Protein AF-A0A1G3QCL3-F1 (afdb_monomer)

Solvent-accessible surface area (backbone atoms only — not comparable to full-atom values): 13123 Å² total; per-residue (Å²): 140,82,86,80,81,81,80,80,79,78,81,74,75,80,72,55,92,44,64,52,80,65,50,72,58,91,90,49,73,37,26,40,50,54,49,50,50,52,53,47,48,47,38,32,74,75,67,72,34,54,67,71,57,46,57,57,53,45,66,40,80,73,34,69,78,36,94,75,58,23,57,53,36,67,67,55,32,49,55,50,52,52,53,53,51,54,50,54,54,47,58,74,71,38,85,89,49,62,63,68,59,50,54,49,51,52,51,52,50,49,54,52,54,52,52,52,51,50,50,51,70,70,44,52,88,78,62,78,79,51,71,69,55,48,52,50,50,46,65,78,38,41,81,82,47,62,89,60,72,90,43,75,67,50,52,51,50,48,44,50,52,55,46,51,56,51,49,51,57,53,48,52,52,54,50,53,54,49,54,74,76,47,92,82,88,59,63,71,59,52,54,52,52,54,50,52,53,51,51,53,54,46,51,56,54,52,52,54,51,53,55,55,64,74,67,61,75,83,83,125

pLDDT: mean 85.01, std 13.5, range [38.22, 97.88]

Secondary structure (DSSP, 8-state):
--------------PPTT-SEEEEETTEEEEHHHHHHHHHHHHHHHH---HHHHHHHHT-GGGGG-TTGGGGSHHHHHHHHHHHHHHHHHHHH-TTS-HHHHHHHHHHHHHHHHHHHHHHHHHTTT----HHHHHHHHHHTTTTTTT---SHHHHHHHHHHHHHHHHHHHHHHHHHHHHHHS----HHHHHHHHHHHHHHHHHHHHHHHHHHHHS-----

Sequence (220 aa):
MVMLCLTVSLLSTCKKEGDELAVKIDDEKISINQFNKYYYMFAKMMLNMDKKDVDKMAANPEIENHPTLNLLNKRKFMDFLVSRKLLYIKSHQDDSVNKDDLKTIEELAKIQFISSYYLSQKLKDEIQVSDPEVNEFYIKNKERLKGVPMNEEAENWIKQQIFLEKLEVKSNQFIIDLLGEIKVNKEGFKNYMNKIEKEKAKAKKDEMKEEMKKTEPAKK

Radius of gyration: 29.31 Å; Cα contacts (8 Å, |Δi|>4): 93; chains: 1; bounding box: 77×42×124 Å

Structure (mmCIF, N/CA/C/O backbone):
data_AF-A0A1G3QCL3-F1
#
_entry.id   AF-A0A1G3QCL3-F1
#
loop_
_atom_site.group_PDB
_atom_site.id
_atom_site.type_symbol
_atom_site.label_atom_id
_atom_site.label_alt_id
_atom_site.label_comp_id
_atom_site.label_asym_id
_atom_site.label_entity_id
_atom_site.label_seq_id
_atom_site.pdbx_PDB_ins_code
_atom_site.Cartn_x
_atom_site.Cartn_y
_atom_site.Cartn_z
_atom_site.occupancy
_atom_site.B_iso_or_equiv
_atom_site.auth_seq_id
_atom_site.auth_comp_id
_atom_site.auth_asym_id
_atom_site.auth_atom_id
_atom_site.pdbx_PDB_model_num
ATOM 1 N N . MET A 1 1 ? -48.581 -6.404 -53.727 1.00 38.22 1 MET A N 1
ATOM 2 C CA . MET A 1 1 ? -47.300 -6.988 -53.278 1.00 38.22 1 MET A CA 1
ATOM 3 C C . MET A 1 1 ? -46.352 -5.830 -52.996 1.00 38.22 1 MET A C 1
ATOM 5 O O . MET A 1 1 ? -45.772 -5.294 -53.925 1.00 38.22 1 MET A O 1
ATOM 9 N N . VAL A 1 2 ? -46.308 -5.353 -51.749 1.00 38.28 2 VAL A N 1
ATOM 10 C CA . VAL A 1 2 ? -45.398 -4.278 -51.315 1.00 38.28 2 VAL A CA 1
ATOM 11 C C . VAL A 1 2 ? -44.480 -4.902 -50.275 1.00 38.28 2 VAL A C 1
ATOM 13 O O . VAL A 1 2 ? -44.931 -5.309 -49.208 1.00 38.28 2 VAL A O 1
ATOM 16 N N . MET A 1 3 ? -43.221 -5.085 -50.659 1.00 42.19 3 MET A N 1
ATOM 17 C CA . MET A 1 3 ? -42.178 -5.710 -49.855 1.00 42.19 3 MET A CA 1
ATOM 18 C C . MET A 1 3 ? -41.620 -4.651 -48.900 1.00 42.19 3 MET A C 1
ATOM 20 O O . MET A 1 3 ? -40.990 -3.688 -49.328 1.00 42.19 3 MET A O 1
ATOM 24 N N . LEU A 1 4 ? -41.915 -4.802 -47.610 1.00 42.56 4 LEU A N 1
ATOM 25 C CA . LEU A 1 4 ? -41.395 -3.958 -46.540 1.00 42.56 4 LEU A CA 1
ATOM 26 C C . LEU A 1 4 ? -39.993 -4.472 -46.168 1.00 42.56 4 LEU A C 1
ATOM 28 O O . LEU A 1 4 ? -39.860 -5.474 -45.466 1.00 42.56 4 LEU A O 1
ATOM 32 N N . CYS A 1 5 ? -38.941 -3.825 -46.668 1.00 46.31 5 CYS A N 1
ATOM 33 C CA . CYS A 1 5 ? -37.567 -4.124 -46.263 1.00 46.31 5 CYS A CA 1
ATOM 34 C C . CYS A 1 5 ? -37.293 -3.535 -44.872 1.00 46.31 5 CYS A C 1
ATOM 36 O O . CYS A 1 5 ? -37.013 -2.347 -44.731 1.00 46.31 5 CYS A O 1
ATOM 38 N N . LEU A 1 6 ? -37.363 -4.381 -43.842 1.00 48.31 6 LEU A N 1
ATOM 39 C CA . LEU A 1 6 ? -36.830 -4.106 -42.507 1.00 48.31 6 LEU A CA 1
ATOM 40 C C . LEU A 1 6 ? -35.297 -4.061 -42.579 1.00 48.31 6 LEU A C 1
ATOM 42 O O . LEU A 1 6 ? -34.626 -5.090 -42.535 1.00 48.31 6 LEU A O 1
ATOM 46 N N . THR A 1 7 ? -34.727 -2.863 -42.685 1.00 53.47 7 THR A N 1
ATOM 47 C CA . THR A 1 7 ? -33.302 -2.643 -42.427 1.00 53.47 7 THR A CA 1
ATOM 48 C C . THR A 1 7 ? -33.060 -2.740 -40.924 1.00 53.47 7 THR A C 1
ATOM 50 O O . THR A 1 7 ? -33.317 -1.797 -40.176 1.00 53.47 7 THR A O 1
ATOM 53 N N . VAL A 1 8 ? -32.581 -3.900 -40.473 1.00 51.47 8 VAL A N 1
ATOM 54 C CA . VAL A 1 8 ? -32.012 -4.071 -39.134 1.00 51.47 8 VAL A CA 1
ATOM 55 C C . VAL A 1 8 ? -30.682 -3.323 -39.108 1.00 51.47 8 VAL A C 1
ATOM 57 O O . VAL A 1 8 ? -29.664 -3.814 -39.591 1.00 51.47 8 VAL A O 1
ATOM 60 N N . SER A 1 9 ? -30.697 -2.106 -38.572 1.00 51.81 9 SER A N 1
ATOM 61 C CA . SER A 1 9 ? -29.485 -1.359 -38.251 1.00 51.81 9 SER A CA 1
ATOM 62 C C . SER A 1 9 ? -28.742 -2.099 -37.140 1.00 51.81 9 SER A C 1
ATOM 64 O O . SER A 1 9 ? -29.081 -1.980 -35.963 1.00 51.81 9 SER A O 1
ATOM 66 N N . LEU A 1 10 ? -27.741 -2.897 -37.516 1.00 48.22 10 LEU A N 1
ATOM 67 C CA . LEU A 1 10 ? -26.737 -3.422 -36.597 1.00 48.22 10 LEU A CA 1
ATOM 68 C C . LEU A 1 10 ? -26.044 -2.226 -35.936 1.00 48.22 10 LEU A C 1
ATOM 70 O O . LEU A 1 10 ? -25.200 -1.564 -36.538 1.00 48.22 10 LEU A O 1
ATOM 74 N N . LEU A 1 11 ? -26.428 -1.934 -34.693 1.00 48.81 11 LEU A N 1
ATOM 75 C CA . LEU A 1 11 ? -25.681 -1.065 -33.792 1.00 48.81 11 LEU A CA 1
ATOM 76 C C . LEU A 1 11 ? -24.371 -1.775 -33.438 1.00 48.81 11 LEU A C 1
ATOM 78 O O . LEU A 1 11 ? -24.226 -2.363 -32.366 1.00 48.81 11 LEU A O 1
ATOM 82 N N . SER A 1 12 ? -23.418 -1.748 -34.364 1.00 52.69 12 SER A N 1
ATOM 83 C CA . SER A 1 12 ? -22.027 -2.079 -34.094 1.00 52.69 12 SER A CA 1
ATOM 84 C C . SER A 1 12 ? -21.490 -0.998 -33.164 1.00 52.69 12 SER A C 1
ATOM 86 O O . SER A 1 12 ? -21.035 0.057 -33.601 1.00 52.69 12 SER A O 1
ATOM 88 N N . THR A 1 13 ? -21.603 -1.221 -31.858 1.00 54.00 13 THR A N 1
ATOM 89 C CA . THR A 1 13 ? -20.863 -0.447 -30.869 1.00 54.00 13 THR A CA 1
ATOM 90 C C . THR A 1 13 ? -19.381 -0.638 -31.173 1.00 54.00 13 THR A C 1
ATOM 92 O O . THR A 1 13 ? -18.820 -1.70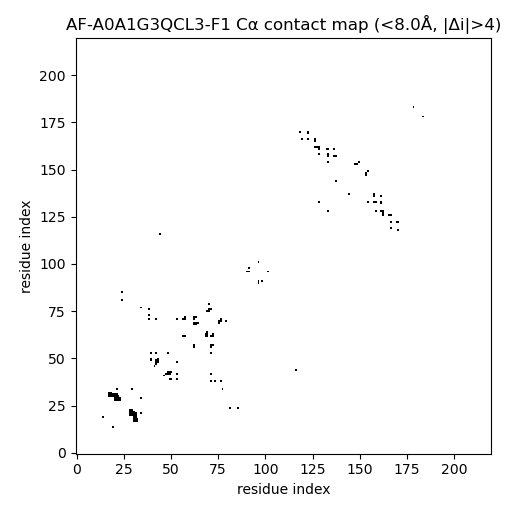1 -30.916 1.00 54.00 13 THR A O 1
ATOM 95 N N . CYS A 1 14 ? -18.750 0.374 -31.774 1.00 59.34 14 CYS A N 1
ATOM 96 C CA . CYS A 1 14 ? -17.298 0.454 -31.888 1.00 59.34 14 CYS A CA 1
ATOM 97 C C . CYS A 1 14 ? -16.719 0.404 -30.473 1.00 59.34 14 CYS A C 1
ATOM 99 O O . CYS A 1 14 ? -16.670 1.420 -29.777 1.00 59.34 14 CYS A O 1
ATOM 101 N N . LYS A 1 15 ? -16.334 -0.791 -30.022 1.00 69.56 15 LYS A N 1
ATOM 102 C CA . LYS A 1 15 ? -15.555 -0.955 -28.799 1.00 69.56 15 LYS A CA 1
ATOM 103 C C . LYS A 1 15 ? -14.241 -0.219 -29.018 1.00 69.56 15 LYS A C 1
ATOM 105 O O . LYS A 1 15 ? -13.586 -0.434 -30.038 1.00 69.56 15 LYS A O 1
ATOM 110 N N . LYS A 1 16 ? -13.897 0.691 -28.107 1.00 79.88 16 LYS A N 1
ATOM 111 C CA . LYS A 1 16 ? -12.588 1.339 -28.147 1.00 79.88 16 LYS A CA 1
ATOM 112 C C . LYS A 1 16 ? -11.534 0.278 -27.844 1.00 79.88 16 LYS A C 1
ATOM 114 O O . LYS A 1 16 ? -11.800 -0.657 -27.090 1.00 79.88 16 LYS A O 1
ATOM 119 N N . GLU A 1 17 ? -10.356 0.430 -28.432 1.00 81.31 17 GLU A N 1
ATOM 120 C CA . GLU A 1 17 ? -9.209 -0.413 -28.107 1.00 81.31 17 GLU A CA 1
ATOM 121 C C . GLU A 1 17 ? -8.982 -0.422 -26.583 1.00 81.31 17 GLU A C 1
ATOM 123 O O . GLU A 1 17 ? -8.988 0.624 -25.921 1.00 81.31 17 GLU A O 1
ATOM 128 N N . GLY A 1 18 ? -8.849 -1.617 -26.012 1.00 82.19 18 GLY A N 1
ATOM 129 C CA . GLY A 1 18 ? -8.702 -1.837 -24.577 1.00 82.19 18 GLY A CA 1
ATOM 130 C C . GLY A 1 18 ? -10.017 -2.030 -23.805 1.00 82.19 18 GLY A C 1
ATOM 131 O O . GLY A 1 18 ? -9.964 -2.349 -22.614 1.00 82.19 18 GLY A O 1
ATOM 132 N N . ASP A 1 19 ? -11.189 -1.871 -24.431 1.00 89.69 19 ASP A N 1
ATOM 133 C CA . ASP A 1 19 ? -12.488 -2.199 -23.812 1.00 89.69 19 ASP A CA 1
ATOM 134 C C . ASP A 1 19 ? -12.845 -3.694 -23.947 1.00 89.69 19 ASP A C 1
ATOM 136 O O . ASP A 1 19 ? -13.909 -4.142 -23.500 1.00 89.69 19 ASP A O 1
ATOM 140 N N . GLU A 1 20 ? -11.966 -4.497 -24.553 1.00 93.75 20 GLU A N 1
ATOM 141 C CA . GLU A 1 20 ? -12.087 -5.948 -24.568 1.00 93.75 20 GLU A CA 1
ATOM 142 C C . GLU A 1 20 ? -12.050 -6.509 -23.143 1.00 93.75 20 GLU A C 1
ATOM 144 O O . GLU A 1 20 ? -11.372 -5.994 -22.250 1.00 93.75 20 GLU A O 1
ATOM 149 N N . LEU A 1 21 ? -12.796 -7.592 -22.928 1.00 95.44 21 LEU A N 1
ATOM 150 C CA . LEU A 1 21 ? -12.827 -8.286 -21.648 1.00 95.44 21 LEU A CA 1
ATOM 151 C C . LEU A 1 21 ? -11.471 -8.960 -21.404 1.00 95.44 21 LEU A C 1
ATOM 153 O O . LEU A 1 21 ? -11.085 -9.844 -22.163 1.00 95.44 21 LEU A O 1
ATOM 157 N N . ALA A 1 22 ? -10.784 -8.572 -20.331 1.00 96.25 22 ALA A N 1
ATOM 158 C CA . ALA A 1 22 ? -9.550 -9.210 -19.888 1.00 96.25 22 ALA A CA 1
ATOM 159 C C . ALA A 1 22 ? -9.843 -10.440 -19.023 1.00 96.25 22 ALA A C 1
ATOM 161 O O . ALA A 1 22 ? -9.271 -11.504 -19.233 1.00 96.25 22 ALA A O 1
ATOM 162 N N . VAL A 1 23 ? -10.746 -10.294 -18.048 1.00 96.62 23 VAL A N 1
ATOM 163 C CA . VAL A 1 23 ? -11.168 -11.377 -17.152 1.00 96.62 23 VAL A CA 1
ATOM 164 C C . VAL A 1 23 ? -12.547 -11.076 -16.564 1.00 96.62 23 VAL A C 1
ATOM 166 O O . VAL A 1 23 ? -12.933 -9.914 -16.409 1.00 96.62 23 VAL A O 1
ATOM 169 N N . LYS A 1 24 ? -13.302 -12.128 -16.242 1.00 96.69 24 LYS A N 1
ATOM 170 C CA . LYS A 1 24 ? -14.562 -12.059 -15.497 1.00 96.69 24 LYS A CA 1
ATOM 171 C C . LYS A 1 24 ? -14.417 -12.881 -14.211 1.00 96.69 24 LYS A C 1
ATOM 173 O O . LYS A 1 24 ? -13.999 -14.032 -14.291 1.00 96.69 24 LYS A O 1
ATOM 178 N N . ILE A 1 25 ? -14.741 -12.289 -13.063 1.00 93.81 25 ILE A N 1
ATOM 179 C CA . ILE A 1 25 ? -14.724 -12.929 -11.737 1.00 93.81 25 ILE A CA 1
ATOM 180 C C . ILE A 1 25 ? -16.125 -12.753 -11.153 1.00 93.81 25 ILE A C 1
ATOM 182 O O . ILE A 1 25 ? -16.542 -11.620 -10.926 1.00 93.81 25 ILE A O 1
ATOM 186 N N . ASP A 1 26 ? -16.862 -13.848 -10.972 1.00 89.81 26 ASP A N 1
ATOM 187 C CA . ASP A 1 26 ? -18.308 -13.825 -10.710 1.00 89.81 26 ASP A CA 1
ATOM 188 C C . ASP A 1 26 ? -19.027 -12.875 -11.681 1.00 89.81 26 ASP A C 1
ATOM 190 O O . ASP A 1 26 ? -18.957 -13.075 -12.893 1.00 89.81 26 ASP A O 1
ATOM 194 N N . ASP A 1 27 ? -19.673 -11.818 -11.190 1.00 91.12 27 ASP A N 1
ATOM 195 C CA . ASP A 1 27 ? -20.350 -10.818 -12.020 1.00 91.12 27 ASP A CA 1
ATOM 196 C C . ASP A 1 27 ? -19.466 -9.616 -12.397 1.00 91.12 27 ASP A C 1
ATOM 198 O O . ASP A 1 27 ? -19.833 -8.825 -13.274 1.00 91.12 27 ASP A O 1
ATOM 202 N N . GLU A 1 28 ? -18.273 -9.491 -11.810 1.00 93.62 28 GLU A N 1
ATOM 203 C CA . GLU A 1 28 ? -17.336 -8.414 -12.122 1.00 93.62 28 GLU A CA 1
ATOM 204 C C . GLU A 1 28 ? -16.617 -8.686 -13.452 1.00 93.62 28 GLU A C 1
ATOM 206 O O . GLU A 1 28 ? -15.982 -9.723 -13.655 1.00 93.62 28 GLU A O 1
ATOM 211 N N . LYS A 1 29 ? -16.681 -7.717 -14.369 1.00 95.69 29 LYS A N 1
ATOM 212 C CA . LYS A 1 29 ? -15.934 -7.727 -15.632 1.00 95.69 29 LYS A CA 1
ATOM 213 C C . LYS A 1 29 ? -14.802 -6.714 -15.565 1.00 95.69 29 LYS A C 1
ATOM 215 O O . LYS A 1 29 ? -15.044 -5.536 -15.311 1.00 95.69 29 LYS A O 1
ATOM 220 N N . ILE A 1 30 ? -13.592 -7.166 -15.866 1.00 96.25 30 ILE A N 1
ATOM 221 C CA . ILE A 1 30 ? -12.400 -6.324 -15.947 1.00 96.25 30 ILE A CA 1
ATOM 222 C C . ILE A 1 30 ? -11.996 -6.235 -17.416 1.00 96.25 30 ILE A C 1
ATOM 224 O O . ILE A 1 30 ? -11.707 -7.249 -18.050 1.00 96.25 30 ILE A O 1
ATOM 228 N N . SER A 1 31 ? -11.991 -5.024 -17.965 1.00 97.19 31 SER A N 1
ATOM 229 C CA . SER A 1 31 ? -11.473 -4.733 -19.308 1.00 97.19 31 SER A CA 1
ATOM 230 C C . SER A 1 31 ? -9.942 -4.710 -19.343 1.00 97.19 31 SER A C 1
ATOM 232 O O . SER A 1 31 ? -9.290 -4.549 -18.307 1.00 97.19 31 SER A O 1
ATOM 234 N N . ILE A 1 32 ? -9.349 -4.799 -20.536 1.00 97.00 32 ILE A N 1
ATOM 235 C CA . ILE A 1 32 ? -7.897 -4.645 -20.732 1.00 97.00 32 ILE A CA 1
ATOM 236 C C . ILE A 1 32 ? -7.414 -3.278 -20.216 1.00 97.00 32 ILE A C 1
ATOM 238 O O . ILE A 1 32 ? -6.380 -3.191 -19.551 1.00 97.00 32 ILE A O 1
ATOM 242 N N . ASN A 1 33 ? -8.193 -2.216 -20.428 1.00 96.44 33 ASN A N 1
ATOM 243 C CA . ASN A 1 33 ? -7.915 -0.876 -19.912 1.00 96.44 33 ASN A CA 1
ATOM 244 C C . ASN A 1 33 ? -7.909 -0.831 -18.376 1.00 96.44 33 ASN A C 1
ATOM 246 O O . ASN A 1 33 ? -7.017 -0.223 -17.779 1.00 96.44 33 ASN A O 1
ATOM 250 N N . GLN A 1 34 ? -8.871 -1.482 -17.717 1.00 96.38 34 GLN A N 1
ATOM 251 C CA . GLN A 1 34 ? -8.889 -1.581 -16.252 1.00 96.38 34 GLN A CA 1
ATOM 252 C C . GLN A 1 34 ? -7.724 -2.422 -15.723 1.00 96.38 34 GLN A C 1
ATOM 254 O O . GLN A 1 34 ? -7.064 -2.009 -14.771 1.00 96.38 34 GLN A O 1
ATOM 259 N N . PHE A 1 35 ? -7.422 -3.550 -16.367 1.00 97.50 35 PHE A N 1
ATOM 260 C CA . PHE A 1 35 ? -6.258 -4.367 -16.032 1.00 97.50 35 PHE A CA 1
ATOM 261 C C . PHE A 1 35 ? -4.957 -3.555 -16.106 1.00 97.50 35 PHE A C 1
ATOM 263 O O . PHE A 1 35 ? -4.199 -3.524 -15.138 1.00 97.50 35 PHE A O 1
ATOM 270 N N . ASN A 1 36 ? -4.728 -2.831 -17.207 1.00 96.75 36 ASN A N 1
ATOM 271 C CA . ASN A 1 36 ? -3.530 -2.007 -17.375 1.00 96.75 36 ASN A CA 1
ATOM 272 C C . ASN A 1 36 ? -3.438 -0.910 -16.300 1.00 96.75 36 ASN A C 1
ATOM 274 O O . ASN A 1 36 ? -2.344 -0.629 -15.814 1.00 96.75 36 ASN A O 1
ATOM 278 N N . LYS A 1 37 ? -4.566 -0.318 -15.878 1.00 96.50 37 LYS A N 1
ATOM 279 C CA . LYS A 1 37 ? -4.581 0.639 -14.757 1.00 96.50 37 LYS A CA 1
ATOM 280 C C . LYS A 1 37 ? -4.112 -0.008 -13.456 1.00 96.50 37 LYS A C 1
ATOM 282 O O . LYS A 1 37 ? -3.264 0.576 -12.790 1.00 96.50 37 LYS A O 1
ATOM 287 N N . TYR A 1 38 ? -4.614 -1.196 -13.110 1.00 96.25 38 TYR A N 1
ATOM 288 C CA . TYR A 1 38 ? -4.144 -1.917 -11.922 1.00 96.25 38 TYR A CA 1
ATOM 289 C C . TYR A 1 38 ? -2.661 -2.269 -12.018 1.00 96.25 38 TYR A C 1
ATOM 291 O O . TYR A 1 38 ? -1.927 -2.046 -11.063 1.00 96.25 38 TYR A O 1
ATOM 299 N N . TYR A 1 39 ? -2.221 -2.760 -13.174 1.00 96.38 39 TYR A N 1
ATOM 300 C CA . TYR A 1 39 ? -0.840 -3.165 -13.420 1.00 96.38 39 TYR A CA 1
ATOM 301 C C . TYR A 1 39 ? 0.151 -2.006 -13.251 1.00 96.38 39 TYR A C 1
ATOM 303 O O . TYR A 1 39 ? 1.067 -2.085 -12.433 1.00 96.38 39 TYR A O 1
ATOM 311 N N . TYR A 1 40 ? -0.062 -0.890 -13.953 1.00 95.88 40 TYR A N 1
ATOM 312 C CA . TYR A 1 40 ? 0.845 0.254 -13.847 1.00 95.88 40 TYR A CA 1
ATOM 313 C C . TYR A 1 40 ? 0.722 0.974 -12.502 1.00 95.88 40 TYR A C 1
ATOM 315 O O . TYR A 1 40 ? 1.720 1.482 -12.000 1.00 95.88 40 TYR A O 1
ATOM 323 N N . MET A 1 41 ? -0.464 0.994 -11.881 1.00 92.94 41 MET A N 1
ATOM 324 C CA . MET A 1 41 ? -0.608 1.566 -10.541 1.00 92.94 41 MET A CA 1
ATOM 325 C C . MET A 1 41 ? 0.094 0.712 -9.484 1.00 92.94 41 MET A C 1
ATOM 327 O O . MET A 1 41 ? 0.732 1.265 -8.596 1.00 92.94 41 MET A O 1
ATOM 331 N N . PHE A 1 42 ? 0.028 -0.619 -9.590 1.00 91.88 42 PHE A N 1
ATOM 332 C CA . PHE A 1 42 ? 0.780 -1.514 -8.714 1.00 91.88 42 PHE A CA 1
ATOM 333 C C . PHE A 1 42 ? 2.280 -1.235 -8.815 1.00 91.88 42 PHE A C 1
ATOM 335 O O . PHE A 1 42 ? 2.921 -1.001 -7.795 1.00 91.88 42 PHE A O 1
ATOM 342 N N . ALA A 1 43 ? 2.827 -1.186 -10.032 1.00 90.00 43 ALA A N 1
ATOM 343 C CA . ALA A 1 43 ? 4.245 -0.910 -10.227 1.00 90.00 43 ALA A CA 1
ATOM 344 C C . ALA A 1 43 ? 4.645 0.487 -9.719 1.00 90.00 43 ALA A C 1
ATOM 346 O O . ALA A 1 43 ? 5.660 0.629 -9.039 1.00 90.00 43 ALA A O 1
ATOM 347 N N . LYS A 1 44 ? 3.808 1.505 -9.949 1.00 86.94 44 LYS A N 1
ATOM 348 C CA . LYS A 1 44 ? 4.042 2.852 -9.420 1.00 86.94 44 LYS A CA 1
ATOM 349 C C . LYS A 1 44 ? 4.032 2.885 -7.891 1.00 86.94 44 LYS A C 1
ATOM 351 O O . LYS A 1 44 ? 4.927 3.465 -7.292 1.00 86.94 44 LYS A O 1
ATOM 356 N N . MET A 1 45 ? 3.046 2.262 -7.251 1.00 83.56 45 MET A N 1
ATOM 357 C CA . MET A 1 45 ? 2.883 2.322 -5.794 1.00 83.56 45 MET A CA 1
ATOM 358 C C . MET A 1 45 ? 3.871 1.432 -5.038 1.00 83.56 45 MET A C 1
ATOM 360 O O . MET A 1 45 ? 4.340 1.818 -3.974 1.00 83.56 45 MET A O 1
ATOM 364 N N . MET A 1 46 ? 4.170 0.243 -5.565 1.00 82.19 46 MET A N 1
ATOM 365 C CA . MET A 1 46 ? 4.974 -0.759 -4.858 1.00 82.19 46 MET A CA 1
ATOM 366 C C . MET A 1 46 ? 6.455 -0.694 -5.227 1.00 82.19 46 MET A C 1
ATOM 368 O O . MET A 1 46 ? 7.296 -1.054 -4.409 1.00 82.19 46 MET A O 1
ATOM 372 N N . LEU A 1 47 ? 6.776 -0.253 -6.447 1.00 79.56 47 LEU A N 1
ATOM 373 C CA . LEU A 1 47 ? 8.139 -0.259 -6.987 1.00 79.56 47 LEU A CA 1
ATOM 374 C C . LEU A 1 47 ? 8.641 1.143 -7.361 1.00 79.56 47 LEU A C 1
ATOM 376 O O . LEU A 1 47 ? 9.786 1.273 -7.778 1.00 79.56 47 LEU A O 1
ATOM 380 N N . ASN A 1 48 ? 7.810 2.183 -7.216 1.00 76.94 48 ASN A N 1
ATOM 381 C CA . ASN A 1 48 ? 8.121 3.557 -7.628 1.00 76.94 48 ASN A CA 1
ATOM 382 C C . ASN A 1 48 ? 8.563 3.667 -9.102 1.00 76.94 48 ASN A C 1
ATOM 384 O O . ASN A 1 48 ? 9.437 4.460 -9.439 1.00 76.94 48 ASN A O 1
ATOM 388 N N . MET A 1 49 ? 7.974 2.848 -9.980 1.00 83.56 49 MET A N 1
ATOM 389 C CA . MET A 1 49 ? 8.296 2.832 -11.408 1.00 83.56 49 MET A CA 1
ATOM 390 C C . MET A 1 49 ? 7.208 3.515 -12.226 1.00 83.56 49 MET A C 1
ATOM 392 O O . MET A 1 49 ? 6.019 3.205 -12.094 1.00 83.56 49 MET A O 1
ATOM 396 N N . ASP A 1 50 ? 7.620 4.396 -13.132 1.00 85.56 50 ASP A N 1
ATOM 397 C CA . ASP A 1 50 ? 6.725 4.935 -14.145 1.00 85.56 50 ASP A CA 1
ATOM 398 C C . ASP A 1 50 ? 6.531 3.939 -15.292 1.00 85.56 50 ASP A C 1
ATOM 400 O O . ASP A 1 50 ? 7.315 3.016 -15.513 1.00 85.56 50 ASP A O 1
ATOM 404 N N . LYS A 1 51 ? 5.465 4.148 -16.071 1.00 91.50 51 LYS A N 1
ATOM 405 C CA . LYS A 1 51 ? 5.052 3.245 -17.156 1.00 91.50 51 LYS A CA 1
ATOM 406 C C . LYS A 1 51 ? 6.203 2.838 -18.087 1.00 91.50 51 LYS A C 1
ATOM 408 O O . LYS A 1 51 ? 6.304 1.673 -18.454 1.00 91.50 51 LYS A O 1
ATOM 413 N N . LYS A 1 52 ? 7.058 3.791 -18.469 1.00 90.19 52 LYS A N 1
ATOM 414 C CA . LYS A 1 52 ? 8.179 3.550 -19.388 1.00 90.19 52 LYS A CA 1
ATOM 415 C C . LYS A 1 52 ? 9.190 2.558 -18.805 1.00 90.19 52 LYS A C 1
ATOM 417 O O . LYS A 1 52 ? 9.660 1.681 -19.526 1.00 90.19 52 LYS A O 1
ATOM 422 N N . ASP A 1 53 ? 9.500 2.691 -17.521 1.00 87.50 53 ASP A N 1
ATOM 423 C CA . ASP A 1 53 ? 10.466 1.827 -16.842 1.00 87.50 53 ASP A CA 1
ATOM 424 C C . ASP A 1 53 ? 9.878 0.439 -16.612 1.00 87.50 53 ASP A C 1
ATOM 426 O O . ASP A 1 53 ? 10.557 -0.560 -16.839 1.00 87.50 53 ASP A O 1
ATOM 430 N N . VAL A 1 54 ? 8.581 0.374 -16.293 1.00 89.81 54 VAL A N 1
ATOM 431 C CA . VAL A 1 54 ? 7.831 -0.885 -16.218 1.00 89.81 54 VAL A CA 1
ATOM 432 C C . VAL A 1 54 ? 7.895 -1.643 -17.540 1.00 89.81 54 VAL A C 1
ATOM 434 O O . VAL A 1 54 ? 8.270 -2.811 -17.549 1.00 89.81 54 VAL A O 1
ATOM 437 N N . ASP A 1 55 ? 7.568 -0.986 -18.656 1.00 91.62 55 ASP A N 1
ATOM 438 C CA . ASP A 1 55 ? 7.560 -1.627 -19.975 1.00 91.62 55 ASP A CA 1
ATOM 439 C C . ASP A 1 55 ? 8.974 -2.086 -20.384 1.00 91.62 55 ASP A C 1
ATOM 441 O O . ASP A 1 55 ? 9.136 -3.170 -20.947 1.00 91.62 55 ASP A O 1
ATOM 445 N N . LYS A 1 56 ? 10.013 -1.306 -20.044 1.00 89.25 56 LYS A N 1
ATOM 446 C CA . LYS A 1 56 ? 11.419 -1.679 -20.268 1.00 89.25 56 LYS A CA 1
ATOM 447 C C . LYS A 1 56 ? 11.817 -2.907 -19.446 1.00 89.25 56 LYS A C 1
ATOM 449 O O . LYS A 1 56 ? 12.418 -3.830 -19.990 1.00 89.25 56 LYS A O 1
ATOM 454 N N . MET A 1 57 ? 11.495 -2.932 -18.153 1.00 86.56 57 MET A N 1
ATOM 455 C CA . MET A 1 57 ? 11.853 -4.044 -17.267 1.00 86.56 57 MET A CA 1
ATOM 456 C C . MET A 1 57 ? 11.062 -5.314 -17.584 1.00 86.56 57 MET A C 1
ATOM 458 O O . MET A 1 57 ? 11.630 -6.402 -17.584 1.00 86.56 57 MET A O 1
ATOM 462 N N . ALA A 1 58 ? 9.779 -5.186 -17.922 1.00 88.69 58 ALA A N 1
ATOM 463 C CA . ALA A 1 58 ? 8.928 -6.311 -18.303 1.00 88.69 58 ALA A CA 1
ATOM 464 C C . ALA A 1 58 ? 9.373 -6.995 -19.609 1.00 88.69 58 ALA A C 1
ATOM 466 O O . ALA A 1 58 ? 9.005 -8.144 -19.846 1.00 88.69 58 ALA A O 1
ATOM 467 N N . ALA A 1 59 ? 10.159 -6.311 -20.448 1.00 87.94 59 ALA A N 1
ATOM 468 C CA . ALA A 1 59 ? 10.753 -6.892 -21.649 1.00 87.94 59 ALA A CA 1
ATOM 469 C C . ALA A 1 59 ? 11.972 -7.787 -21.356 1.00 87.94 59 ALA A C 1
ATOM 471 O O . ALA A 1 59 ? 12.394 -8.533 -22.240 1.00 87.94 59 ALA A O 1
ATOM 472 N N . ASN A 1 60 ? 12.540 -7.735 -20.143 1.00 85.38 60 ASN A N 1
ATOM 473 C CA . ASN A 1 60 ? 13.648 -8.601 -19.753 1.00 85.38 60 ASN A CA 1
ATOM 474 C C . ASN A 1 60 ? 13.123 -10.010 -19.401 1.00 85.38 60 ASN A C 1
ATOM 476 O O . ASN A 1 60 ? 12.398 -10.144 -18.415 1.00 85.38 60 ASN A O 1
ATOM 480 N N . PRO A 1 61 ? 13.500 -11.075 -20.135 1.00 82.38 61 PRO A N 1
ATOM 481 C CA . PRO A 1 61 ? 13.045 -12.435 -19.837 1.00 82.38 61 PRO A CA 1
ATOM 482 C C . PRO A 1 61 ? 13.510 -12.952 -18.465 1.00 82.38 61 PRO A C 1
ATOM 484 O O . PRO A 1 61 ? 12.842 -13.794 -17.868 1.00 82.38 61 PRO A O 1
ATOM 487 N N . GLU A 1 62 ? 14.612 -12.432 -17.919 1.00 83.06 62 GLU A N 1
ATOM 488 C CA . GLU A 1 62 ? 15.145 -12.865 -16.619 1.00 83.06 62 GLU A CA 1
ATOM 489 C C . GLU A 1 62 ? 14.278 -12.419 -15.433 1.00 83.06 62 GLU A C 1
ATOM 491 O O . GLU A 1 62 ? 14.361 -12.991 -14.342 1.00 83.06 62 GLU A O 1
ATOM 496 N N . ILE A 1 63 ? 13.379 -11.450 -15.647 1.00 83.50 63 ILE A N 1
ATOM 497 C CA . ILE A 1 63 ? 12.488 -10.932 -14.605 1.00 83.50 63 ILE A CA 1
ATOM 498 C C . ILE A 1 63 ? 11.532 -11.997 -14.065 1.00 83.50 63 ILE A C 1
ATOM 500 O O . ILE A 1 63 ? 11.030 -11.890 -12.947 1.00 83.50 63 ILE A O 1
ATOM 504 N N . GLU A 1 64 ? 11.282 -13.046 -14.850 1.00 80.44 64 GLU A N 1
ATOM 505 C CA . GLU A 1 64 ? 10.305 -14.073 -14.527 1.00 80.44 64 GLU A CA 1
ATOM 506 C C . GLU A 1 64 ? 10.653 -14.841 -13.243 1.00 80.44 64 GLU A C 1
ATOM 508 O O . GLU A 1 64 ? 9.744 -15.230 -12.501 1.00 80.44 64 GLU A O 1
ATOM 513 N N . ASN A 1 65 ? 11.945 -15.000 -12.953 1.00 83.62 65 ASN A N 1
ATOM 514 C CA . ASN A 1 65 ? 12.447 -15.702 -11.770 1.00 83.62 65 ASN A CA 1
ATOM 515 C C . ASN A 1 65 ? 12.816 -14.755 -10.620 1.00 83.62 65 ASN A C 1
ATOM 517 O O . ASN A 1 65 ? 13.199 -15.215 -9.545 1.00 83.62 65 ASN A O 1
ATOM 521 N N . HIS A 1 66 ? 12.685 -13.441 -10.817 1.00 82.62 66 HIS A N 1
ATOM 522 C CA . HIS A 1 66 ? 13.015 -12.469 -9.787 1.00 82.62 66 HIS A CA 1
ATOM 523 C C . HIS A 1 66 ? 11.966 -12.501 -8.655 1.00 82.62 66 HIS A C 1
ATOM 525 O O . HIS A 1 66 ? 10.770 -12.410 -8.939 1.00 82.62 66 HIS A O 1
ATOM 531 N N . PRO A 1 67 ? 12.362 -12.555 -7.367 1.00 73.81 67 PRO A N 1
ATOM 532 C CA . PRO A 1 67 ? 11.430 -12.726 -6.245 1.00 73.81 67 PRO A CA 1
ATOM 533 C C . PRO A 1 67 ? 10.360 -11.625 -6.147 1.00 73.81 67 PRO A C 1
ATOM 535 O O . PRO A 1 67 ? 9.209 -11.923 -5.844 1.00 73.81 67 PRO A O 1
ATOM 538 N N . THR A 1 68 ? 10.724 -10.372 -6.439 1.00 73.06 68 THR A N 1
ATOM 539 C CA . THR A 1 68 ? 9.812 -9.212 -6.345 1.00 73.06 68 THR A CA 1
ATOM 540 C 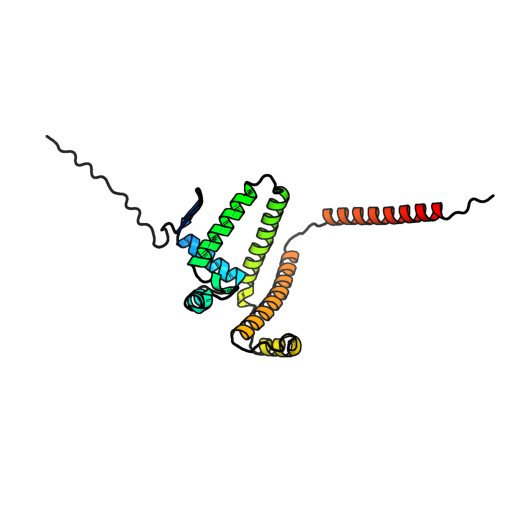C . THR A 1 68 ? 9.328 -8.678 -7.701 1.00 73.06 68 THR A C 1
ATOM 542 O O . THR A 1 68 ? 8.155 -8.351 -7.862 1.00 73.06 68 THR A O 1
ATOM 545 N N . LEU A 1 69 ? 10.218 -8.579 -8.694 1.00 84.81 69 LEU A N 1
ATOM 546 C CA . LEU A 1 69 ? 9.929 -7.974 -9.996 1.00 84.81 69 LEU A CA 1
ATOM 547 C C . LEU A 1 69 ? 9.160 -8.891 -10.957 1.00 84.81 69 LEU A C 1
ATOM 549 O O . LEU A 1 69 ? 8.663 -8.406 -11.970 1.00 84.81 69 LEU A O 1
ATOM 553 N N . ASN A 1 70 ? 8.993 -10.183 -10.651 1.00 88.94 70 ASN A N 1
ATOM 554 C CA . ASN A 1 70 ? 8.231 -11.100 -11.509 1.00 88.94 70 ASN A CA 1
ATOM 555 C C . ASN A 1 70 ? 6.777 -10.653 -11.757 1.00 88.94 70 ASN A C 1
ATOM 557 O O . ASN A 1 70 ? 6.192 -11.030 -12.771 1.00 88.94 70 ASN A O 1
ATOM 561 N N . LEU A 1 71 ? 6.209 -9.811 -10.886 1.00 91.81 71 LEU A N 1
ATOM 562 C CA . LEU A 1 71 ? 4.891 -9.198 -11.055 1.00 91.81 71 LEU A CA 1
ATOM 563 C C . LEU A 1 71 ? 4.866 -8.094 -12.122 1.00 91.81 71 LEU A C 1
ATOM 565 O O . LEU A 1 71 ? 3.790 -7.626 -12.482 1.00 91.81 71 LEU A O 1
ATOM 569 N N . LEU A 1 72 ? 6.013 -7.708 -12.689 1.00 92.31 72 LEU A N 1
ATOM 570 C CA . LEU A 1 72 ? 6.053 -6.930 -13.927 1.00 92.31 72 LEU A CA 1
ATOM 571 C C . LEU A 1 72 ? 5.724 -7.797 -15.154 1.00 92.31 72 LEU A C 1
ATOM 573 O O . LEU A 1 72 ? 5.369 -7.261 -16.200 1.00 92.31 72 LEU A O 1
ATOM 577 N N . ASN A 1 73 ? 5.726 -9.128 -15.051 1.00 92.25 73 ASN A N 1
ATOM 578 C CA . ASN A 1 73 ? 5.144 -9.971 -16.091 1.00 92.25 73 ASN A CA 1
ATOM 579 C C . ASN A 1 73 ? 3.608 -9.880 -16.029 1.00 92.25 73 ASN A C 1
ATOM 581 O O . ASN A 1 73 ? 2.989 -10.301 -15.051 1.00 92.25 73 ASN A O 1
ATOM 585 N N . LYS A 1 74 ? 2.971 -9.373 -17.094 1.00 93.38 74 LYS A N 1
ATOM 586 C CA . LYS A 1 74 ? 1.510 -9.160 -17.139 1.00 93.38 74 LYS A CA 1
ATOM 587 C C . LYS A 1 74 ? 0.682 -10.427 -16.894 1.00 93.38 74 LYS A C 1
ATOM 589 O O . LYS A 1 74 ? -0.400 -10.319 -16.324 1.00 93.38 74 LYS A O 1
ATOM 594 N N . ARG A 1 75 ? 1.164 -11.614 -17.286 1.00 92.81 75 ARG A N 1
ATOM 595 C CA . ARG A 1 75 ? 0.450 -12.879 -17.026 1.00 92.81 75 ARG A CA 1
ATOM 596 C C . ARG A 1 75 ? 0.480 -13.211 -15.537 1.00 92.81 75 ARG A C 1
ATOM 598 O O . ARG A 1 75 ? -0.575 -13.376 -14.937 1.00 92.81 75 ARG A O 1
ATOM 605 N N . LYS A 1 76 ? 1.666 -13.165 -14.922 1.00 93.12 76 LYS A N 1
ATOM 606 C CA . LYS A 1 76 ? 1.821 -13.371 -13.471 1.00 93.12 76 LYS A CA 1
ATOM 607 C C . LYS A 1 76 ? 1.051 -12.331 -12.658 1.00 93.12 76 LYS A C 1
ATOM 609 O O . LYS A 1 76 ? 0.443 -12.666 -11.645 1.00 93.12 76 LYS A O 1
ATOM 614 N N . PHE A 1 77 ? 1.027 -11.080 -13.120 1.00 95.12 77 PHE A N 1
ATOM 615 C CA . PHE A 1 77 ? 0.226 -10.038 -12.487 1.00 95.12 77 PHE A CA 1
ATOM 616 C C . PHE A 1 77 ? -1.279 -10.301 -12.594 1.00 95.12 77 PHE A C 1
ATOM 618 O O . PHE A 1 77 ? -1.998 -10.044 -11.633 1.00 95.12 77 PHE A O 1
ATOM 625 N N . MET A 1 78 ? -1.770 -10.817 -13.728 1.00 96.44 78 MET A N 1
ATOM 626 C CA . MET A 1 78 ? -3.178 -11.204 -13.864 1.00 96.44 78 MET A CA 1
ATOM 627 C C . MET A 1 78 ? -3.546 -12.289 -12.849 1.00 96.44 78 MET A C 1
ATOM 629 O O . MET A 1 78 ? -4.528 -12.129 -12.126 1.00 96.44 78 MET A O 1
ATOM 633 N N . ASP A 1 79 ? -2.729 -13.337 -12.729 1.00 95.62 79 ASP A N 1
ATOM 634 C CA . ASP A 1 79 ? -2.963 -14.419 -11.763 1.00 95.62 79 ASP A CA 1
ATOM 635 C C . ASP A 1 79 ? -2.950 -13.896 -10.319 1.00 95.62 79 ASP A C 1
ATOM 637 O O . ASP A 1 79 ? -3.828 -14.218 -9.511 1.00 95.62 79 ASP A O 1
ATOM 641 N N . PHE A 1 80 ? -1.994 -13.016 -10.006 1.00 94.94 80 PHE A N 1
ATOM 642 C CA . PHE A 1 80 ? -1.939 -12.318 -8.726 1.00 94.94 80 PHE A CA 1
ATOM 643 C C . PHE A 1 80 ? -3.208 -11.489 -8.471 1.00 94.94 80 PHE A C 1
ATOM 645 O O . PHE A 1 80 ? -3.828 -11.633 -7.415 1.00 94.94 80 PHE A O 1
ATOM 652 N N . LEU A 1 81 ? -3.629 -10.658 -9.430 1.00 96.06 81 LEU A N 1
ATOM 653 C CA . LEU A 1 81 ? -4.802 -9.788 -9.314 1.00 96.06 81 LEU A CA 1
ATOM 654 C C . LEU A 1 81 ? -6.081 -10.600 -9.082 1.00 96.06 81 LEU A C 1
ATOM 656 O O . LEU A 1 81 ? -6.852 -10.280 -8.175 1.00 96.06 81 LEU A O 1
ATOM 660 N N . VAL A 1 82 ? -6.285 -11.665 -9.863 1.00 97.25 82 VAL A N 1
ATOM 661 C CA . VAL A 1 82 ? -7.426 -12.579 -9.712 1.00 97.25 82 VAL A CA 1
ATOM 662 C C . VAL A 1 82 ? -7.393 -13.241 -8.334 1.00 97.25 82 VAL A C 1
ATOM 664 O O . VAL A 1 82 ? -8.392 -13.199 -7.616 1.00 97.25 82 VAL A O 1
ATOM 667 N N . SER A 1 83 ? -6.238 -13.768 -7.909 1.00 96.81 83 SER A N 1
ATOM 668 C CA .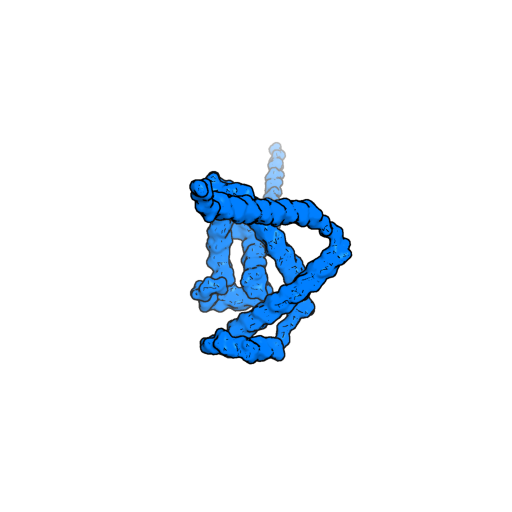 SER A 1 83 ? -6.068 -14.367 -6.578 1.00 96.81 83 SER A CA 1
ATOM 669 C C . SER A 1 83 ? -6.435 -13.391 -5.455 1.00 96.81 83 SER A C 1
ATOM 671 O O . SER A 1 83 ? -7.169 -13.756 -4.534 1.00 96.81 83 SER A O 1
ATOM 673 N N . ARG A 1 84 ? -5.957 -12.141 -5.521 1.00 95.31 84 ARG A N 1
ATOM 674 C CA . ARG A 1 84 ? -6.265 -11.125 -4.502 1.00 95.31 84 ARG A CA 1
ATOM 675 C C . ARG A 1 84 ? -7.748 -10.756 -4.493 1.00 95.31 84 ARG A C 1
ATOM 677 O O . ARG A 1 84 ? -8.318 -10.633 -3.412 1.00 95.31 84 ARG A O 1
ATOM 684 N N . LYS A 1 85 ? -8.383 -10.627 -5.663 1.00 95.75 85 LYS A N 1
ATOM 685 C CA . LYS A 1 85 ? -9.825 -10.350 -5.764 1.00 95.75 85 LYS A CA 1
ATOM 686 C C . LYS A 1 85 ? -10.672 -11.479 -5.181 1.00 95.75 85 LYS A C 1
ATOM 688 O O . LYS A 1 85 ? -11.582 -11.198 -4.410 1.00 95.75 85 LYS A O 1
ATOM 693 N N . LEU A 1 86 ? -10.337 -12.736 -5.467 1.00 96.12 86 LEU A N 1
ATOM 694 C CA . LEU A 1 86 ? -11.043 -13.886 -4.893 1.00 96.12 86 LEU A CA 1
ATOM 695 C C . LEU A 1 86 ? -10.923 -13.928 -3.364 1.00 96.12 86 LEU A C 1
ATOM 697 O O . LEU A 1 86 ? -11.921 -14.131 -2.675 1.00 96.12 86 LEU A O 1
ATOM 701 N N . LEU A 1 87 ? -9.728 -13.678 -2.820 1.00 96.06 87 LEU A N 1
ATOM 702 C CA . LEU A 1 87 ? -9.531 -13.604 -1.367 1.00 96.06 87 LEU A CA 1
ATOM 703 C C . LEU A 1 87 ? -10.300 -12.439 -0.733 1.00 96.06 87 LEU A C 1
ATOM 705 O O . LEU A 1 87 ? -10.880 -12.612 0.335 1.00 96.06 87 LEU A O 1
ATOM 709 N N . TYR A 1 88 ? -10.338 -11.280 -1.397 1.00 95.25 88 TYR A N 1
ATOM 710 C CA . TYR A 1 88 ? -11.119 -10.126 -0.952 1.00 95.25 88 TYR A CA 1
ATOM 711 C C . TYR A 1 88 ? -12.621 -10.432 -0.902 1.00 95.25 88 TYR A C 1
ATOM 713 O O . TYR A 1 88 ? -13.284 -10.134 0.088 1.00 95.25 88 TYR A O 1
ATOM 721 N N . ILE A 1 89 ? -13.162 -11.072 -1.942 1.00 94.19 89 ILE A N 1
ATOM 722 C CA . ILE A 1 89 ? -14.568 -11.496 -1.965 1.00 94.19 89 ILE A CA 1
ATOM 723 C C . ILE A 1 89 ? -14.828 -12.485 -0.824 1.00 94.19 89 ILE A C 1
ATOM 725 O O . ILE A 1 89 ? -15.779 -12.323 -0.056 1.00 94.19 89 ILE A O 1
ATOM 729 N N . LYS A 1 90 ? -13.949 -13.482 -0.662 1.00 95.69 90 LYS A N 1
ATOM 730 C CA . LYS A 1 90 ? -14.123 -14.515 0.358 1.00 95.69 90 LYS A CA 1
ATOM 731 C C . LYS A 1 90 ? -14.074 -13.950 1.777 1.00 95.69 90 LYS A C 1
ATOM 733 O O . LYS A 1 90 ? -14.898 -14.355 2.590 1.00 95.69 90 LYS A O 1
ATOM 738 N N . SER A 1 91 ? -13.193 -12.989 2.073 1.00 96.00 91 SER A N 1
ATOM 739 C CA . SER A 1 91 ? -13.121 -12.375 3.411 1.00 96.00 91 SER A CA 1
ATOM 740 C C . SER A 1 91 ? -14.420 -11.660 3.809 1.00 96.00 91 SER A C 1
ATOM 742 O O . SER A 1 91 ? -14.800 -11.647 4.982 1.00 96.00 91 SER A O 1
ATOM 744 N N . HIS A 1 92 ? -15.154 -11.126 2.831 1.00 94.50 92 HIS A N 1
ATOM 745 C CA . HIS A 1 92 ? -16.447 -10.481 3.055 1.00 94.50 92 HIS A CA 1
ATOM 746 C C . HIS A 1 92 ? -17.585 -11.482 3.251 1.00 94.50 92 HIS A C 1
ATOM 748 O O . HIS A 1 92 ? -18.511 -11.201 4.008 1.00 94.50 92 HIS A O 1
ATOM 754 N N . GLN A 1 93 ? -17.487 -12.663 2.649 1.00 94.69 93 GLN A N 1
ATOM 755 C CA . GLN A 1 93 ? -18.495 -13.723 2.744 1.00 94.69 93 GLN A CA 1
ATOM 756 C C . GLN A 1 93 ? -18.271 -14.696 3.911 1.00 94.69 93 GLN A C 1
ATOM 758 O O . GLN A 1 93 ? -19.144 -15.501 4.205 1.00 94.69 93 GLN A O 1
ATOM 763 N N . ASP A 1 94 ? -17.095 -14.680 4.536 1.00 96.06 94 ASP A N 1
ATOM 764 C CA . ASP A 1 94 ? -16.744 -15.621 5.602 1.00 96.06 94 ASP A CA 1
ATOM 765 C C . ASP A 1 94 ? -17.243 -15.143 6.975 1.00 96.06 94 ASP A C 1
ATOM 767 O O . ASP A 1 94 ? -16.750 -14.143 7.497 1.00 96.06 94 ASP A O 1
ATOM 771 N N . ASP A 1 95 ? -18.216 -15.844 7.558 1.00 95.94 95 ASP A N 1
ATOM 772 C CA . ASP A 1 95 ? -18.818 -15.500 8.857 1.00 95.94 95 ASP A CA 1
ATOM 773 C C . ASP A 1 95 ? -17.856 -15.674 10.046 1.00 95.94 95 ASP A C 1
ATOM 775 O O . ASP A 1 95 ? -18.110 -15.138 11.124 1.00 95.94 95 ASP A O 1
ATOM 779 N N . SER A 1 96 ? -16.731 -16.380 9.869 1.00 97.31 96 SER A N 1
ATOM 780 C CA . SER A 1 96 ? -15.691 -16.487 10.902 1.00 97.31 96 SER A CA 1
ATOM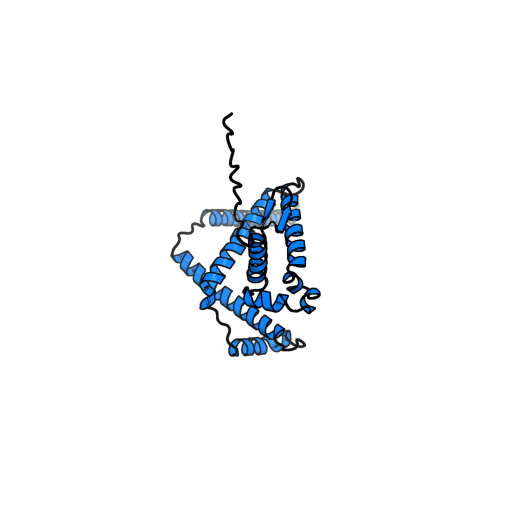 781 C C . SER A 1 96 ? -14.810 -15.236 11.007 1.00 97.31 96 SER A C 1
ATOM 783 O O . SER A 1 96 ? -14.088 -15.063 11.991 1.00 97.31 96 SER A O 1
ATOM 785 N N . VAL A 1 97 ? -14.870 -14.347 10.011 1.00 97.06 97 VAL A N 1
ATOM 786 C CA . VAL A 1 97 ? -14.117 -13.091 9.990 1.00 97.06 97 VAL A CA 1
ATOM 787 C C . VAL A 1 97 ? -14.911 -12.001 10.707 1.00 97.06 97 VAL A C 1
ATOM 789 O O . VAL A 1 97 ? -16.037 -11.686 10.319 1.00 97.06 97 VAL A O 1
ATOM 792 N N . ASN A 1 98 ? -14.293 -11.357 11.702 1.00 97.56 98 ASN A N 1
ATOM 793 C CA . ASN A 1 98 ? -14.868 -10.180 12.351 1.00 97.56 98 ASN A CA 1
ATOM 794 C C . ASN A 1 98 ? -15.029 -9.032 11.336 1.00 97.56 98 ASN A C 1
ATOM 796 O O . ASN A 1 98 ? -14.051 -8.496 10.807 1.00 97.56 98 ASN A O 1
ATOM 800 N N . LYS A 1 99 ? -16.280 -8.651 11.064 1.00 96.06 99 LYS A N 1
ATOM 801 C CA . LYS A 1 99 ? -16.622 -7.648 10.046 1.00 96.06 99 LYS A CA 1
ATOM 802 C C . LYS A 1 99 ? -16.276 -6.222 10.470 1.00 96.06 99 LYS A C 1
ATOM 804 O O . LYS A 1 99 ? -15.947 -5.413 9.603 1.00 96.06 99 LYS A O 1
ATOM 809 N N . ASP A 1 100 ? -16.283 -5.931 11.768 1.00 97.62 100 ASP A N 1
ATOM 810 C CA . ASP A 1 100 ? -15.890 -4.616 12.284 1.00 97.62 100 ASP A CA 1
ATOM 811 C C . ASP A 1 100 ? -14.376 -4.411 12.163 1.00 97.62 100 ASP A C 1
ATOM 813 O O . ASP A 1 100 ? -13.923 -3.350 11.720 1.00 97.62 100 ASP A O 1
ATOM 817 N N . ASP A 1 101 ? -13.591 -5.453 12.454 1.00 97.50 101 ASP A N 1
ATOM 818 C CA . ASP A 1 101 ? -12.138 -5.428 12.250 1.00 97.50 101 ASP A CA 1
ATOM 819 C C . ASP A 1 101 ? -11.808 -5.269 10.761 1.00 97.50 101 ASP A C 1
ATOM 821 O O . ASP A 1 101 ? -10.997 -4.420 10.392 1.00 97.50 101 ASP A O 1
ATOM 825 N N . LEU A 1 102 ? -12.483 -6.026 9.885 1.00 96.81 102 LEU A N 1
ATOM 826 C CA . LEU A 1 102 ? -12.297 -5.925 8.436 1.00 96.81 102 LEU A CA 1
ATOM 827 C C . LEU A 1 102 ? -12.594 -4.509 7.924 1.00 96.81 102 LEU A C 1
ATOM 829 O O . LEU A 1 102 ? -11.778 -3.933 7.205 1.00 96.81 102 LEU A O 1
ATOM 833 N N . LYS A 1 103 ? -13.721 -3.920 8.338 1.00 97.38 103 LYS A N 1
ATOM 834 C CA . LYS A 1 103 ? -14.091 -2.546 7.971 1.00 97.38 103 LYS A CA 1
ATOM 835 C C . LYS A 1 103 ? -13.055 -1.529 8.457 1.00 97.38 103 LYS A C 1
ATOM 837 O O . LYS A 1 103 ? -12.699 -0.614 7.714 1.00 97.38 103 LYS A O 1
ATOM 842 N N . THR A 1 104 ? -12.548 -1.710 9.674 1.00 97.88 104 THR A N 1
ATOM 843 C CA . THR A 1 104 ? -11.502 -0.849 10.242 1.00 97.88 104 THR A CA 1
ATOM 844 C C . THR A 1 104 ? -10.206 -0.957 9.438 1.00 97.88 104 THR A C 1
ATOM 846 O O . THR A 1 104 ? -9.595 0.060 9.111 1.00 97.88 104 THR A O 1
ATOM 849 N N . ILE A 1 105 ? -9.806 -2.171 9.042 1.00 96.81 105 ILE A N 1
ATOM 850 C CA . ILE A 1 105 ? -8.634 -2.397 8.183 1.00 96.81 105 ILE A CA 1
ATOM 851 C C . ILE A 1 105 ? -8.808 -1.701 6.828 1.00 96.81 105 ILE A C 1
ATOM 853 O O . ILE A 1 105 ? -7.876 -1.047 6.358 1.00 96.81 105 ILE A O 1
ATOM 857 N N . GLU A 1 106 ? -9.985 -1.799 6.204 1.00 96.50 106 GLU A N 1
ATOM 858 C CA . GLU A 1 106 ? -10.253 -1.108 4.939 1.00 96.50 106 GLU A CA 1
ATOM 859 C C . GLU A 1 106 ? -10.144 0.414 5.067 1.00 96.50 106 GLU A C 1
ATOM 861 O O . GLU A 1 106 ? -9.605 1.074 4.175 1.00 96.50 106 GLU A O 1
ATOM 866 N N . GLU A 1 107 ? -10.665 0.984 6.154 1.00 97.50 107 GLU A N 1
ATOM 867 C CA . GLU A 1 107 ? -10.596 2.421 6.413 1.00 97.50 107 GLU A CA 1
ATOM 868 C C . GLU A 1 107 ? -9.152 2.880 6.630 1.00 97.50 107 GLU A C 1
ATOM 870 O O . GLU A 1 107 ? -8.700 3.822 5.974 1.00 97.50 107 GLU A O 1
ATOM 875 N N . LEU A 1 108 ? -8.394 2.165 7.465 1.00 97.00 108 LEU A N 1
ATOM 876 C CA . LEU A 1 108 ? -6.978 2.449 7.696 1.00 97.00 108 LEU A CA 1
ATOM 877 C C . LEU A 1 108 ? -6.162 2.337 6.402 1.00 97.00 108 LEU A C 1
ATOM 879 O O . LEU A 1 108 ? -5.344 3.212 6.115 1.00 97.00 108 LEU A O 1
ATOM 883 N N . ALA A 1 109 ? -6.421 1.317 5.579 1.00 94.12 109 ALA A N 1
ATOM 884 C CA . ALA A 1 109 ? -5.761 1.155 4.287 1.00 94.12 109 ALA A CA 1
ATOM 885 C C . ALA A 1 109 ? -6.089 2.315 3.332 1.00 94.12 109 ALA A C 1
ATOM 887 O O . ALA A 1 109 ? -5.187 2.854 2.688 1.00 94.12 109 ALA A O 1
ATOM 888 N N . LYS A 1 110 ? -7.357 2.747 3.260 1.00 95.56 110 LYS A N 1
ATOM 889 C CA . LYS A 1 110 ? -7.760 3.912 2.451 1.00 95.56 110 LYS A CA 1
ATOM 890 C C . LYS A 1 110 ? -7.037 5.174 2.908 1.00 95.56 110 LYS A C 1
ATOM 892 O O . LYS A 1 110 ? -6.442 5.850 2.070 1.00 95.56 110 LYS A O 1
ATOM 897 N N . ILE A 1 111 ? -7.045 5.465 4.212 1.00 94.44 111 ILE A N 1
ATOM 898 C CA . ILE A 1 111 ? -6.356 6.633 4.781 1.00 94.44 111 ILE A CA 1
ATOM 899 C C . ILE A 1 111 ? -4.869 6.589 4.417 1.00 94.44 111 ILE A C 1
ATOM 901 O O . ILE A 1 111 ? -4.347 7.563 3.874 1.00 94.44 111 ILE A O 1
ATOM 905 N N . GLN A 1 112 ? -4.206 5.451 4.639 1.00 90.44 112 GLN A N 1
ATOM 906 C CA . GLN A 1 112 ? -2.776 5.289 4.382 1.00 90.44 112 GLN A CA 1
ATOM 907 C C . GLN A 1 112 ? -2.420 5.461 2.902 1.00 90.44 112 GLN A C 1
ATOM 909 O O . GLN A 1 112 ? -1.573 6.286 2.556 1.00 90.44 112 GLN A O 1
ATOM 914 N N . PHE A 1 113 ? -3.041 4.687 2.009 1.00 88.50 113 PHE A N 1
ATOM 915 C CA . PHE A 1 113 ? -2.620 4.649 0.608 1.00 88.50 113 PHE A CA 1
ATOM 916 C C . PHE A 1 113 ? -3.053 5.893 -0.171 1.00 88.50 113 PHE A C 1
ATOM 918 O O . PHE A 1 113 ? -2.290 6.365 -1.015 1.00 88.50 113 PHE A O 1
ATOM 925 N N . ILE A 1 114 ? -4.228 6.464 0.123 1.00 92.44 114 ILE A N 1
ATOM 926 C CA . ILE A 1 114 ? -4.688 7.686 -0.554 1.00 92.44 114 ILE A CA 1
ATOM 927 C C . ILE A 1 114 ? -3.834 8.884 -0.130 1.00 92.44 114 ILE A C 1
ATOM 929 O O . ILE A 1 114 ? -3.386 9.636 -0.997 1.00 92.44 114 ILE A O 1
ATOM 933 N N . SER A 1 115 ? -3.560 9.049 1.172 1.00 90.50 115 SER A N 1
ATOM 934 C CA . SER A 1 115 ? -2.708 10.147 1.655 1.00 90.50 115 SER A CA 1
ATOM 935 C C . SER A 1 115 ? -1.277 10.032 1.121 1.00 90.50 115 SER A C 1
ATOM 937 O O . SER A 1 115 ? -0.737 11.014 0.614 1.00 90.50 115 SER A O 1
ATOM 939 N N . SER A 1 116 ? -0.705 8.823 1.127 1.00 84.62 116 SER A N 1
ATOM 940 C CA . SER A 1 116 ? 0.637 8.558 0.588 1.00 84.62 116 SER A CA 1
ATOM 941 C C . SER A 1 116 ? 0.725 8.852 -0.912 1.00 84.62 116 SER A C 1
ATOM 943 O O . SER A 1 116 ? 1.687 9.468 -1.369 1.00 84.62 116 SER A O 1
ATOM 945 N N . TYR A 1 117 ? -0.287 8.455 -1.695 1.00 87.31 117 TYR A N 1
ATOM 946 C CA . TYR A 1 117 ? -0.340 8.780 -3.123 1.00 87.31 117 TYR A CA 1
ATOM 947 C C . TYR A 1 117 ? -0.452 10.289 -3.360 1.00 87.31 117 TYR A C 1
ATOM 949 O O . TYR A 1 117 ? 0.244 10.836 -4.212 1.00 87.31 117 TYR A O 1
ATOM 957 N N . TYR A 1 118 ? -1.301 10.984 -2.599 1.00 90.62 118 TYR A N 1
ATOM 958 C CA . TYR A 1 118 ? -1.432 12.434 -2.712 1.00 90.62 118 TYR A CA 1
ATOM 959 C C . TYR A 1 118 ? -0.107 13.150 -2.417 1.00 90.62 118 TYR A C 1
ATOM 961 O O . TYR A 1 118 ? 0.330 13.974 -3.222 1.00 90.62 118 TYR A O 1
ATOM 969 N N . LEU A 1 119 ? 0.561 12.788 -1.317 1.00 88.62 119 LEU A N 1
ATOM 970 C CA . LEU A 1 119 ? 1.859 13.351 -0.940 1.00 88.62 119 LEU A CA 1
ATOM 971 C C . LEU A 1 119 ? 2.928 13.064 -1.996 1.00 88.62 119 LEU A C 1
ATOM 973 O O . LEU A 1 119 ? 3.627 13.988 -2.406 1.00 88.62 119 LEU A O 1
ATOM 977 N N . SER A 1 120 ? 3.005 11.832 -2.512 1.00 81.06 120 SER A N 1
ATOM 978 C CA . SER A 1 120 ? 3.971 11.501 -3.566 1.00 81.06 120 SER A CA 1
ATOM 979 C C . SER A 1 120 ? 3.731 12.316 -4.835 1.00 81.06 120 SER A C 1
ATOM 981 O O . SER A 1 120 ? 4.685 12.782 -5.444 1.00 81.06 120 SER A O 1
ATOM 983 N N . GLN A 1 121 ? 2.473 12.560 -5.225 1.00 85.50 121 GLN A N 1
ATOM 984 C CA . GLN A 1 121 ? 2.181 13.394 -6.394 1.00 85.50 121 GLN A CA 1
ATOM 985 C C . GLN A 1 121 ? 2.452 14.880 -6.152 1.00 85.50 121 GLN A C 1
ATOM 987 O O . GLN A 1 121 ? 2.807 15.578 -7.100 1.00 85.50 121 GLN A O 1
ATOM 992 N N . LYS A 1 122 ? 2.269 15.372 -4.923 1.00 89.19 122 LYS A N 1
ATOM 993 C CA . LYS A 1 122 ? 2.507 16.780 -4.582 1.00 89.19 122 LYS A CA 1
ATOM 994 C C . LYS A 1 122 ? 3.982 17.115 -4.425 1.00 89.19 122 LYS A C 1
ATOM 996 O O . LYS A 1 122 ? 4.390 18.177 -4.870 1.00 89.19 122 LYS A O 1
ATOM 1001 N N . LEU A 1 123 ? 4.758 16.20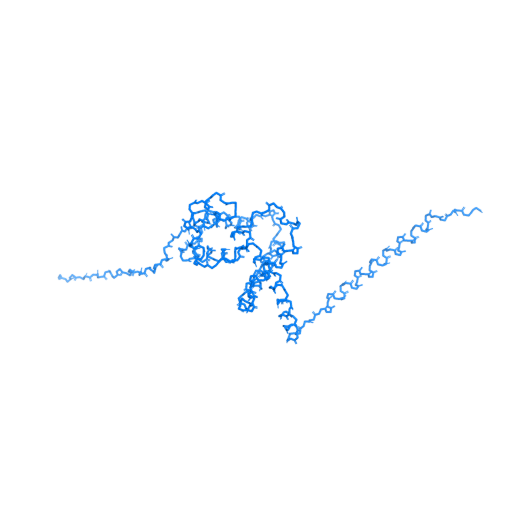7 -3.844 1.00 88.19 123 LEU A N 1
ATOM 1002 C CA . LEU A 1 123 ? 6.150 16.454 -3.473 1.00 88.19 123 LEU A CA 1
ATOM 1003 C C . LEU A 1 123 ? 7.163 15.897 -4.487 1.00 88.19 123 LEU A C 1
ATOM 1005 O O . LEU A 1 123 ? 8.358 16.123 -4.322 1.00 88.19 123 LEU A O 1
ATOM 1009 N N . LYS A 1 124 ? 6.720 15.189 -5.540 1.00 79.19 124 LYS A N 1
ATOM 1010 C CA . LYS A 1 124 ? 7.612 14.537 -6.524 1.00 79.19 124 LYS A CA 1
ATOM 1011 C C . LYS A 1 124 ? 8.662 15.471 -7.133 1.00 79.19 124 LYS A C 1
ATOM 1013 O O . LYS A 1 124 ? 9.788 15.045 -7.346 1.00 79.19 124 LYS A O 1
ATOM 1018 N N . ASP A 1 125 ? 8.302 16.724 -7.403 1.00 82.81 125 ASP A N 1
ATOM 1019 C CA . ASP A 1 125 ? 9.184 17.671 -8.094 1.00 82.81 125 ASP A CA 1
ATOM 1020 C C . ASP A 1 125 ? 10.116 18.392 -7.101 1.00 82.81 125 ASP A C 1
ATOM 1022 O O . ASP A 1 125 ? 11.139 18.948 -7.493 1.00 82.81 125 ASP A O 1
ATOM 1026 N N . GLU A 1 126 ? 9.798 18.344 -5.802 1.00 84.12 126 GLU A N 1
ATOM 1027 C CA . GLU A 1 126 ? 10.618 18.903 -4.720 1.00 84.12 126 GLU A CA 1
ATOM 1028 C C . GLU A 1 126 ? 11.667 17.918 -4.192 1.00 84.12 126 GLU A C 1
ATOM 1030 O O . GLU A 1 126 ? 12.611 18.318 -3.505 1.00 84.12 126 GLU A O 1
ATOM 1035 N N . ILE A 1 127 ? 11.497 16.625 -4.474 1.00 81.06 127 ILE A N 1
ATOM 1036 C CA . ILE A 1 127 ? 12.352 15.557 -3.962 1.00 81.06 127 ILE A CA 1
ATOM 1037 C C . ILE A 1 127 ? 13.175 14.994 -5.116 1.00 81.06 127 ILE A C 1
ATOM 1039 O O . ILE A 1 127 ? 12.772 14.063 -5.807 1.00 81.06 127 ILE A O 1
ATOM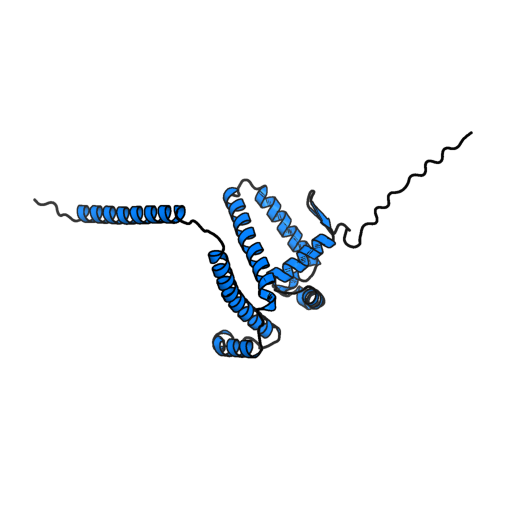 1043 N N . GLN A 1 128 ? 14.369 15.550 -5.292 1.00 83.06 128 GLN A N 1
ATOM 1044 C CA . GLN A 1 128 ? 15.389 15.002 -6.183 1.00 83.06 128 GLN A CA 1
ATOM 1045 C C . GLN A 1 128 ? 16.502 14.362 -5.356 1.00 83.06 128 GLN A C 1
ATOM 1047 O O . GLN A 1 128 ? 16.889 14.901 -4.318 1.00 83.06 128 GLN A O 1
ATOM 1052 N N . VAL A 1 129 ? 17.006 13.211 -5.798 1.00 83.75 129 VAL A N 1
ATOM 1053 C CA . VAL A 1 129 ? 18.174 12.553 -5.199 1.00 83.75 129 VAL A CA 1
ATOM 1054 C C . VAL A 1 129 ? 19.364 12.788 -6.110 1.00 83.75 129 VAL A C 1
ATOM 1056 O O . VAL A 1 129 ? 19.331 12.425 -7.284 1.00 83.75 129 VAL A O 1
ATOM 1059 N N . SER A 1 130 ? 20.395 13.418 -5.567 1.00 87.75 130 SER A N 1
ATOM 1060 C CA . SER A 1 130 ? 21.618 13.730 -6.293 1.00 87.75 130 SER A CA 1
ATOM 1061 C C . SER A 1 130 ? 22.698 12.671 -6.054 1.00 87.75 130 SER A C 1
ATOM 1063 O O . SER A 1 130 ? 22.728 12.018 -5.010 1.00 87.75 130 SER A O 1
ATOM 1065 N N . ASP A 1 131 ? 23.622 12.515 -7.002 1.00 86.56 131 ASP A N 1
ATOM 1066 C CA . ASP A 1 131 ? 24.739 11.568 -6.871 1.00 86.56 131 ASP A CA 1
ATOM 1067 C C . ASP A 1 131 ? 25.618 11.813 -5.622 1.00 86.56 131 ASP A C 1
ATOM 1069 O O . ASP A 1 131 ? 26.040 10.840 -4.990 1.00 86.56 131 ASP A O 1
ATOM 1073 N N . PRO A 1 132 ? 25.875 13.067 -5.180 1.00 91.31 132 PRO A N 1
ATOM 1074 C CA . PRO A 1 132 ? 26.544 13.320 -3.904 1.00 91.31 132 PRO A CA 1
ATOM 1075 C C . PRO A 1 132 ? 25.830 12.699 -2.699 1.00 91.31 132 PRO A C 1
ATOM 1077 O O . PRO A 1 132 ? 26.491 12.161 -1.815 1.00 91.31 132 PRO A O 1
ATOM 1080 N N . GLU A 1 133 ? 24.498 12.714 -2.680 1.00 89.44 133 GLU A N 1
ATOM 1081 C CA . GLU A 1 133 ? 23.709 12.149 -1.578 1.00 89.44 133 GLU A CA 1
ATOM 1082 C C . GLU A 1 133 ? 23.767 10.622 -1.571 1.00 89.44 133 GLU A C 1
ATOM 1084 O O . GLU A 1 133 ? 23.830 10.007 -0.509 1.00 89.44 133 GLU A O 1
ATOM 1089 N N . VAL A 1 134 ? 23.818 10.004 -2.754 1.00 88.81 134 VAL A N 1
ATOM 1090 C CA . VAL A 1 134 ? 24.051 8.559 -2.901 1.00 88.81 134 VAL A CA 1
ATOM 1091 C C . VAL A 1 134 ? 25.418 8.179 -2.335 1.00 88.81 134 VAL A C 1
ATOM 1093 O O . VAL A 1 134 ? 25.527 7.228 -1.556 1.00 88.81 134 VAL A O 1
ATOM 1096 N N . ASN A 1 135 ? 26.451 8.958 -2.663 1.00 87.81 135 ASN A N 1
ATOM 1097 C CA . ASN A 1 135 ? 27.801 8.746 -2.145 1.00 87.81 135 ASN A CA 1
ATOM 1098 C C . ASN A 1 135 ? 27.869 8.931 -0.623 1.00 87.81 135 ASN A C 1
ATOM 1100 O O . ASN A 1 135 ? 28.475 8.113 0.072 1.00 87.81 135 ASN A O 1
ATOM 1104 N N . GLU A 1 136 ? 27.224 9.968 -0.087 1.00 92.19 136 GLU A N 1
ATOM 1105 C CA . GLU A 1 136 ? 27.170 10.214 1.355 1.00 92.19 136 GLU A CA 1
ATOM 1106 C C . GLU A 1 136 ? 26.430 9.090 2.091 1.00 92.19 136 GLU A C 1
ATOM 1108 O O . GLU A 1 136 ? 26.935 8.565 3.090 1.00 92.19 136 GLU A O 1
ATOM 1113 N N . PHE A 1 137 ? 25.283 8.651 1.563 1.00 91.62 137 PHE A N 1
ATOM 1114 C CA . PHE A 1 137 ? 24.545 7.517 2.111 1.00 91.62 137 PHE A CA 1
ATOM 1115 C C . PHE A 1 137 ? 25.408 6.255 2.127 1.00 91.62 137 PHE A C 1
ATOM 1117 O O . PHE A 1 137 ? 25.457 5.564 3.149 1.00 91.62 137 PHE A O 1
ATOM 1124 N N . TYR A 1 138 ? 26.115 5.966 1.030 1.00 86.06 138 TYR A N 1
ATOM 1125 C CA . TYR A 1 138 ? 27.013 4.818 0.945 1.00 86.06 138 TYR A CA 1
ATOM 1126 C C . TYR A 1 138 ? 28.121 4.877 2.001 1.00 86.06 138 TYR A C 1
ATOM 1128 O O . TYR A 1 138 ? 28.331 3.902 2.722 1.00 86.06 138 TYR A O 1
ATOM 1136 N N . ILE A 1 139 ? 28.792 6.025 2.145 1.00 88.44 139 ILE A N 1
ATOM 1137 C CA . ILE A 1 139 ? 29.860 6.215 3.137 1.00 88.44 139 ILE A CA 1
ATOM 1138 C C . ILE A 1 139 ? 29.314 6.023 4.557 1.00 88.44 139 ILE A C 1
ATOM 1140 O O . ILE A 1 139 ? 29.893 5.268 5.341 1.00 88.44 139 ILE A O 1
ATOM 1144 N N . LYS A 1 140 ? 28.175 6.647 4.874 1.00 90.56 140 LYS A N 1
ATOM 1145 C CA . LYS A 1 140 ? 27.530 6.573 6.195 1.00 90.56 140 LYS A CA 1
ATOM 1146 C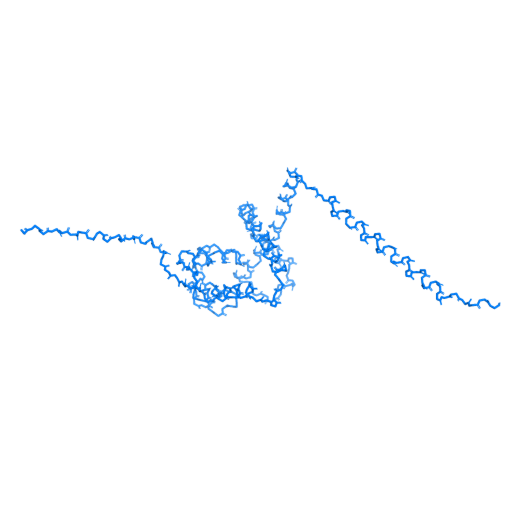 C . LYS A 1 140 ? 27.058 5.159 6.546 1.00 90.56 140 LYS A C 1
ATOM 1148 O O . LYS A 1 140 ? 27.043 4.789 7.717 1.00 90.56 140 LYS A O 1
ATOM 1153 N N . ASN A 1 141 ? 26.691 4.362 5.544 1.00 89.50 141 ASN A N 1
ATOM 1154 C CA . ASN A 1 141 ? 26.163 3.007 5.714 1.00 89.50 141 ASN A CA 1
ATOM 1155 C C . ASN A 1 141 ? 27.163 1.908 5.328 1.00 89.50 141 ASN A C 1
ATOM 1157 O O . ASN A 1 141 ? 26.771 0.745 5.236 1.00 89.50 141 ASN A O 1
ATOM 1161 N N . LYS A 1 142 ? 28.440 2.238 5.118 1.00 84.88 142 LYS A N 1
ATOM 1162 C CA . LYS A 1 142 ? 29.437 1.334 4.524 1.00 84.88 142 LYS A CA 1
ATOM 1163 C C . LYS A 1 142 ? 29.535 -0.029 5.217 1.00 84.88 142 LYS A C 1
ATOM 1165 O O . LYS A 1 142 ? 29.608 -1.048 4.540 1.00 84.88 142 LYS A O 1
ATOM 1170 N N . GLU A 1 143 ? 29.470 -0.061 6.548 1.00 87.44 143 GLU A N 1
ATOM 1171 C CA . GLU A 1 143 ? 29.488 -1.315 7.319 1.00 87.44 143 GLU A CA 1
ATOM 1172 C C . GLU A 1 143 ? 28.238 -2.174 7.081 1.00 87.44 143 GLU A C 1
ATOM 1174 O O . GLU A 1 143 ? 28.334 -3.394 6.970 1.00 87.44 143 GLU A O 1
ATOM 1179 N N . ARG A 1 144 ? 27.067 -1.543 6.932 1.00 83.06 144 ARG A N 1
ATOM 1180 C CA . ARG A 1 144 ? 25.800 -2.225 6.628 1.00 83.06 144 ARG A CA 1
ATOM 1181 C C . ARG A 1 144 ? 25.737 -2.713 5.178 1.00 83.06 144 ARG A C 1
ATOM 1183 O O . ARG A 1 144 ? 25.049 -3.686 4.899 1.00 83.06 144 ARG A O 1
ATOM 1190 N N . LEU A 1 145 ? 26.451 -2.048 4.272 1.00 83.75 145 LEU A N 1
ATOM 1191 C CA . LEU A 1 145 ? 26.506 -2.376 2.842 1.00 83.75 145 LEU A CA 1
ATOM 1192 C C . LEU A 1 145 ? 27.676 -3.299 2.481 1.00 83.75 145 LEU A C 1
ATOM 1194 O O . LEU A 1 145 ? 27.913 -3.589 1.308 1.00 83.75 145 LEU A O 1
ATOM 1198 N N . LYS A 1 146 ? 28.416 -3.787 3.479 1.00 84.12 146 LYS A N 1
ATOM 1199 C CA . LYS A 1 146 ? 29.548 -4.684 3.270 1.00 84.12 146 LYS A CA 1
ATOM 1200 C C . LYS A 1 146 ? 29.086 -5.979 2.595 1.00 84.12 146 LYS A C 1
ATOM 1202 O O . LYS A 1 146 ? 28.268 -6.713 3.137 1.00 84.12 146 LYS A O 1
ATOM 1207 N N . GLY A 1 147 ? 29.648 -6.270 1.422 1.00 78.19 147 GLY A N 1
ATOM 1208 C CA . GLY A 1 147 ? 29.314 -7.462 0.632 1.00 78.19 147 GLY A CA 1
ATOM 1209 C C . GLY A 1 147 ? 28.163 -7.275 -0.361 1.00 78.19 147 GLY A C 1
ATOM 1210 O O . GLY A 1 147 ? 27.895 -8.196 -1.128 1.00 78.19 147 GLY A O 1
ATOM 1211 N N . VAL A 1 148 ? 27.525 -6.100 -0.403 1.00 78.25 148 VAL A N 1
ATOM 1212 C CA . VAL A 1 148 ? 26.578 -5.750 -1.470 1.00 78.25 148 VAL A CA 1
ATOM 1213 C C . VAL A 1 148 ? 27.377 -5.312 -2.705 1.00 78.25 148 VAL A C 1
ATOM 1215 O O . VAL A 1 148 ? 28.185 -4.384 -2.596 1.00 78.25 148 VAL A O 1
ATOM 1218 N N . PRO A 1 149 ? 27.205 -5.953 -3.875 1.00 78.25 149 PRO A N 1
ATOM 1219 C CA . PRO A 1 149 ? 27.856 -5.501 -5.096 1.00 78.25 149 PRO A CA 1
ATOM 1220 C C . PRO A 1 149 ? 27.288 -4.137 -5.493 1.00 78.25 149 PRO A C 1
ATOM 1222 O O . PRO A 1 149 ? 26.080 -3.989 -5.649 1.00 78.25 149 PRO A O 1
ATOM 1225 N N . MET A 1 150 ? 28.154 -3.136 -5.658 1.00 78.31 150 MET A N 1
ATOM 1226 C CA . MET A 1 150 ? 27.727 -1.804 -6.085 1.00 78.31 150 MET A CA 1
ATOM 1227 C C . MET A 1 150 ? 27.441 -1.806 -7.591 1.00 78.31 150 MET A C 1
ATOM 1229 O O . MET A 1 150 ? 28.323 -1.539 -8.405 1.00 78.31 150 MET A O 1
ATOM 1233 N N . ASN A 1 151 ? 26.219 -2.189 -7.946 1.00 80.12 151 ASN A N 1
ATOM 1234 C CA . ASN A 1 151 ? 25.676 -2.225 -9.300 1.00 80.12 151 ASN A CA 1
ATOM 1235 C C . ASN A 1 151 ? 24.451 -1.291 -9.409 1.00 80.12 151 ASN A C 1
ATOM 1237 O O . ASN A 1 151 ? 24.046 -0.669 -8.428 1.00 80.12 151 ASN A O 1
ATOM 1241 N N . GLU A 1 152 ? 23.845 -1.205 -10.596 1.00 74.25 152 GLU A N 1
ATOM 1242 C CA . GLU A 1 152 ? 22.676 -0.344 -10.854 1.00 74.25 152 GLU A CA 1
ATOM 1243 C C . GLU A 1 152 ? 21.497 -0.642 -9.903 1.00 74.25 152 GLU A C 1
ATOM 1245 O O . GLU A 1 152 ? 20.772 0.263 -9.498 1.00 74.25 152 GLU A O 1
ATOM 1250 N N . GLU A 1 153 ? 21.327 -1.898 -9.484 1.00 72.44 153 GLU A N 1
ATOM 1251 C CA . GLU A 1 153 ? 20.300 -2.299 -8.517 1.00 72.44 153 GLU A CA 1
ATOM 1252 C C . GLU A 1 153 ? 20.577 -1.731 -7.118 1.00 72.44 153 GLU A C 1
ATOM 1254 O O . GLU A 1 153 ? 19.693 -1.123 -6.510 1.00 72.44 153 GLU A O 1
ATOM 1259 N N . ALA A 1 154 ? 21.811 -1.871 -6.623 1.00 79.06 154 ALA A N 1
ATOM 1260 C CA . ALA A 1 154 ? 22.219 -1.318 -5.335 1.00 79.06 154 ALA A CA 1
ATOM 1261 C C . ALA A 1 154 ? 22.135 0.216 -5.323 1.00 79.06 154 ALA A C 1
ATOM 1263 O O . ALA A 1 154 ? 21.671 0.803 -4.344 1.00 79.06 154 ALA A O 1
ATOM 1264 N N . GLU A 1 155 ? 22.526 0.867 -6.419 1.00 81.50 155 GLU A N 1
ATOM 1265 C CA . GLU A 1 155 ? 22.435 2.320 -6.568 1.00 81.50 155 GLU A CA 1
ATOM 1266 C C . GLU A 1 155 ? 20.975 2.802 -6.565 1.00 81.50 155 GLU A C 1
ATOM 1268 O O . GLU A 1 155 ? 20.632 3.737 -5.838 1.00 81.50 155 GLU A O 1
ATOM 1273 N N . ASN A 1 156 ? 20.093 2.129 -7.310 1.00 78.31 156 ASN A N 1
ATOM 1274 C CA . ASN A 1 156 ? 18.661 2.434 -7.325 1.00 78.31 156 ASN A CA 1
ATOM 1275 C C . ASN A 1 156 ? 18.011 2.206 -5.956 1.00 78.31 156 ASN A C 1
ATOM 1277 O O . ASN A 1 156 ? 17.189 3.016 -5.525 1.00 78.31 156 ASN A O 1
ATOM 1281 N N . TRP A 1 157 ? 18.415 1.156 -5.237 1.00 81.19 157 TRP A N 1
ATOM 1282 C CA . TRP A 1 157 ? 17.955 0.924 -3.871 1.00 81.19 157 TRP A CA 1
ATOM 1283 C C . TRP A 1 157 ? 18.399 2.049 -2.924 1.00 81.19 157 TRP A C 1
ATOM 1285 O O . TRP A 1 157 ? 17.570 2.565 -2.173 1.00 81.19 157 TRP A O 1
ATOM 1295 N N . ILE A 1 158 ? 19.660 2.499 -2.992 1.00 85.94 158 ILE A N 1
ATOM 1296 C CA . ILE A 1 158 ? 20.143 3.648 -2.201 1.00 85.94 158 ILE A CA 1
ATOM 1297 C C . ILE A 1 158 ? 19.341 4.909 -2.541 1.00 85.94 158 ILE A C 1
ATOM 1299 O O . ILE A 1 158 ? 18.854 5.590 -1.637 1.00 85.94 158 ILE A O 1
ATOM 1303 N N . LYS A 1 159 ? 19.149 5.198 -3.835 1.00 85.12 159 LYS A N 1
ATOM 1304 C CA . LYS A 1 159 ? 18.336 6.333 -4.297 1.00 85.12 159 LYS A CA 1
ATOM 1305 C C . LYS A 1 159 ? 16.914 6.265 -3.739 1.00 85.12 159 LYS A C 1
ATOM 1307 O O . LYS A 1 159 ? 16.397 7.275 -3.267 1.00 85.12 159 LYS A O 1
ATOM 1312 N N . GLN A 1 160 ? 16.311 5.078 -3.715 1.00 82.12 160 GLN A N 1
ATOM 1313 C CA . GLN A 1 160 ? 14.991 4.865 -3.128 1.00 82.12 160 GLN A CA 1
ATOM 1314 C C . GLN A 1 160 ? 14.975 5.134 -1.616 1.00 82.12 160 GLN A C 1
ATOM 1316 O O . GLN A 1 160 ? 14.040 5.770 -1.137 1.00 82.12 160 GLN A O 1
ATOM 1321 N N . GLN A 1 161 ? 15.995 4.705 -0.863 1.00 85.00 161 GLN A N 1
ATOM 1322 C CA . GLN A 1 161 ? 16.080 4.992 0.577 1.00 85.00 161 GLN A CA 1
ATOM 1323 C C . GLN A 1 161 ? 16.175 6.499 0.847 1.00 85.00 161 GLN A C 1
ATOM 1325 O O . GLN A 1 161 ? 15.393 7.027 1.634 1.00 85.00 161 GLN A O 1
ATOM 1330 N N . ILE A 1 162 ? 17.060 7.207 0.137 1.00 88.50 162 ILE A N 1
ATOM 1331 C CA . ILE A 1 162 ? 17.217 8.665 0.285 1.00 88.50 162 ILE A CA 1
ATOM 1332 C C . ILE A 1 162 ? 15.919 9.389 -0.090 1.00 88.50 162 ILE A C 1
ATOM 1334 O O . ILE A 1 162 ? 15.495 10.318 0.599 1.00 88.50 162 ILE A O 1
ATOM 1338 N N . PHE A 1 163 ? 15.264 8.959 -1.171 1.00 85.19 163 PHE A N 1
ATOM 1339 C CA . PHE A 1 163 ? 13.973 9.503 -1.580 1.00 85.19 163 PHE A CA 1
ATOM 1340 C C . PHE A 1 163 ? 12.919 9.352 -0.475 1.00 85.19 163 PHE A C 1
ATOM 1342 O O . PHE A 1 163 ? 12.222 10.318 -0.175 1.00 85.19 163 PHE A O 1
ATOM 1349 N N . LEU A 1 164 ? 12.817 8.172 0.148 1.00 83.25 164 LEU A N 1
ATOM 1350 C CA . LEU A 1 164 ? 11.857 7.911 1.224 1.00 83.25 164 LEU A CA 1
ATOM 1351 C C . LEU A 1 164 ? 12.131 8.773 2.464 1.00 83.25 164 LEU A C 1
ATOM 1353 O O . LEU A 1 164 ? 11.192 9.358 3.001 1.00 83.25 164 LEU A O 1
ATOM 1357 N N . GLU A 1 165 ? 13.397 8.917 2.869 1.00 87.62 165 GLU A N 1
ATOM 1358 C CA . GLU A 1 165 ? 13.787 9.792 3.987 1.00 87.62 165 GLU A CA 1
ATOM 1359 C C . GLU A 1 165 ? 13.393 11.254 3.714 1.00 87.62 165 GLU A C 1
ATOM 1361 O O . GLU A 1 165 ? 12.775 11.920 4.549 1.00 87.62 165 GLU A O 1
ATOM 1366 N N . LYS A 1 166 ? 13.687 11.760 2.510 1.00 89.38 166 LYS A N 1
ATOM 1367 C CA . LYS A 1 166 ? 13.293 13.119 2.108 1.00 89.38 166 LYS A CA 1
ATOM 1368 C C . LYS A 1 166 ? 11.779 13.290 2.044 1.00 89.38 166 LYS A C 1
ATOM 1370 O O . LYS A 1 166 ? 11.264 14.324 2.478 1.00 89.38 166 LYS A O 1
ATOM 1375 N N . LEU A 1 167 ? 11.075 12.298 1.501 1.00 85.94 167 LEU A N 1
ATOM 1376 C CA . LEU A 1 167 ? 9.620 12.297 1.417 1.00 85.94 167 LEU A CA 1
ATOM 1377 C C . LEU A 1 167 ? 8.994 12.377 2.804 1.00 85.94 167 LEU A C 1
ATOM 1379 O O . LEU A 1 167 ? 8.063 13.158 2.981 1.00 85.94 167 LEU A O 1
ATOM 1383 N N . GLU A 1 168 ? 9.514 11.641 3.785 1.00 87.69 168 GLU A N 1
ATOM 1384 C CA . GLU A 1 168 ? 9.037 11.694 5.168 1.00 87.69 168 GLU A CA 1
ATOM 1385 C C . GLU A 1 168 ? 9.190 13.100 5.765 1.00 87.69 168 GLU A C 1
ATOM 1387 O O . GLU A 1 168 ? 8.215 13.678 6.252 1.00 87.69 168 GLU A O 1
ATOM 1392 N N . VAL A 1 169 ? 10.382 13.698 5.659 1.00 90.69 169 VAL A N 1
ATOM 1393 C CA . VAL A 1 169 ? 10.649 15.049 6.186 1.00 90.69 169 VAL A CA 1
ATOM 1394 C C . VAL A 1 169 ? 9.726 16.087 5.544 1.00 90.69 169 VAL A C 1
ATOM 1396 O O . VAL A 1 169 ? 9.100 16.887 6.244 1.00 90.69 169 VAL A O 1
ATOM 1399 N N . LYS A 1 170 ? 9.599 16.062 4.213 1.00 90.62 170 LYS A N 1
ATOM 1400 C CA . LYS A 1 170 ? 8.738 16.993 3.471 1.00 90.62 170 LYS A CA 1
ATOM 1401 C C . LYS A 1 170 ? 7.257 16.773 3.764 1.00 90.62 170 LYS A C 1
ATOM 1403 O O . LYS A 1 170 ? 6.520 17.744 3.912 1.00 90.62 170 LYS A O 1
ATOM 1408 N N . SER A 1 171 ? 6.834 15.521 3.910 1.00 89.56 171 SER A N 1
ATOM 1409 C CA . SER A 1 171 ? 5.459 15.180 4.284 1.00 89.56 171 SER A CA 1
ATOM 1410 C C . SER A 1 171 ? 5.112 15.711 5.670 1.00 89.56 171 SER A C 1
ATOM 1412 O O . SER A 1 171 ? 4.042 16.285 5.848 1.00 89.56 171 SER A O 1
ATOM 1414 N N . ASN A 1 172 ? 6.023 15.587 6.638 1.00 90.19 172 ASN A N 1
ATOM 1415 C CA . ASN A 1 172 ? 5.816 16.119 7.984 1.00 90.19 172 ASN A CA 1
ATOM 1416 C C . ASN A 1 172 ? 5.666 17.643 7.977 1.00 90.19 172 ASN A C 1
ATOM 1418 O O . ASN A 1 172 ? 4.755 18.160 8.621 1.00 90.19 172 ASN A O 1
ATOM 1422 N N . GLN A 1 173 ? 6.499 18.353 7.208 1.00 90.31 173 GLN A N 1
ATOM 1423 C CA . GLN A 1 173 ? 6.347 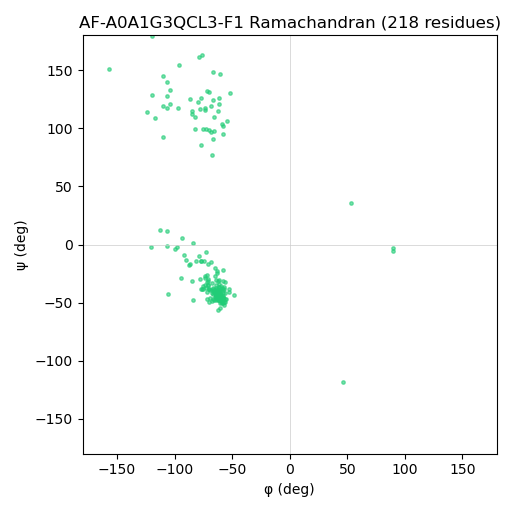19.801 7.048 1.00 90.31 173 GLN A CA 1
ATOM 1424 C C . GLN A 1 173 ? 4.989 20.153 6.426 1.00 90.31 173 GLN A C 1
ATOM 1426 O O . GLN A 1 173 ? 4.255 20.969 6.974 1.00 90.31 173 GLN A O 1
ATOM 1431 N N . PHE A 1 174 ? 4.613 19.470 5.345 1.00 91.25 174 PHE A N 1
ATOM 1432 C CA . PHE A 1 174 ? 3.332 19.685 4.676 1.00 91.25 174 PHE A CA 1
ATOM 1433 C C . PHE A 1 174 ? 2.133 19.438 5.610 1.00 91.25 174 PHE A C 1
ATOM 1435 O O . PHE A 1 174 ? 1.151 20.176 5.587 1.00 91.25 174 PHE A O 1
ATOM 1442 N N . ILE A 1 175 ? 2.210 18.422 6.476 1.00 90.44 175 ILE A N 1
ATOM 1443 C CA . ILE A 1 175 ? 1.175 18.141 7.482 1.00 90.44 175 ILE A CA 1
ATOM 1444 C C . ILE A 1 175 ? 1.109 19.250 8.539 1.00 90.44 175 ILE A C 1
ATOM 1446 O O . ILE A 1 175 ? 0.010 19.611 8.957 1.00 90.44 175 ILE A O 1
ATOM 1450 N N . ILE A 1 176 ? 2.248 19.792 8.982 1.00 88.75 176 ILE A N 1
ATOM 1451 C CA . ILE A 1 176 ? 2.278 20.919 9.929 1.00 88.75 176 ILE A CA 1
ATOM 1452 C C . ILE A 1 176 ? 1.574 22.136 9.326 1.00 88.75 176 ILE A C 1
ATOM 1454 O O . ILE A 1 176 ? 0.757 22.757 10.007 1.00 88.75 176 ILE A O 1
ATOM 1458 N N . ASP A 1 177 ? 1.832 22.425 8.053 1.00 89.69 177 ASP A N 1
ATOM 1459 C CA . ASP A 1 177 ? 1.200 23.541 7.350 1.00 89.69 177 ASP A CA 1
ATOM 1460 C C . ASP A 1 177 ? -0.324 23.330 7.270 1.00 89.69 177 ASP A C 1
ATOM 1462 O O . ASP A 1 177 ? -1.094 24.202 7.679 1.00 89.69 177 ASP A O 1
ATOM 1466 N N . LEU A 1 178 ? -0.771 22.119 6.902 1.00 90.75 178 LEU A N 1
ATOM 1467 C CA . LEU A 1 178 ? -2.194 21.753 6.923 1.00 90.75 178 LEU A CA 1
ATOM 1468 C C . LEU A 1 178 ? -2.825 21.904 8.314 1.00 90.75 178 LEU A C 1
ATOM 1470 O O . LEU A 1 178 ? -3.953 22.381 8.428 1.00 90.75 178 LEU A O 1
ATOM 1474 N N . LEU A 1 179 ? -2.123 21.507 9.380 1.00 88.38 179 LEU A N 1
ATOM 1475 C CA . LEU A 1 179 ? -2.600 21.664 10.759 1.00 88.38 179 LEU A CA 1
ATOM 1476 C C . LEU A 1 179 ? -2.737 23.136 11.171 1.00 88.38 179 LEU A C 1
ATOM 1478 O O . LEU A 1 179 ? -3.561 23.437 12.033 1.00 88.38 179 LEU A O 1
ATOM 1482 N N . GLY A 1 180 ? -1.954 24.038 10.576 1.00 85.31 180 GLY A N 1
ATOM 1483 C CA . GLY A 1 180 ? -2.111 25.483 10.749 1.00 85.31 180 GLY A CA 1
ATOM 1484 C C . GLY A 1 180 ? -3.366 26.034 10.064 1.00 85.31 180 GLY A C 1
ATOM 1485 O O . GLY A 1 180 ? -3.959 26.998 10.549 1.00 85.31 180 GLY A O 1
ATOM 1486 N N . GLU A 1 181 ? -3.801 25.403 8.973 1.00 87.75 181 GLU A N 1
ATOM 1487 C CA . GLU A 1 181 ? -4.969 25.814 8.185 1.00 87.75 181 GLU A CA 1
ATOM 1488 C C . GLU A 1 181 ? -6.294 25.264 8.735 1.00 87.75 181 GLU A C 1
ATOM 1490 O O . GLU A 1 181 ? -7.341 25.908 8.615 1.00 87.75 181 GLU A O 1
ATOM 1495 N N . ILE A 1 182 ? -6.271 24.078 9.352 1.00 89.19 182 ILE A N 1
ATOM 1496 C CA . ILE A 1 182 ? -7.480 23.374 9.798 1.00 89.19 182 ILE A CA 1
ATOM 1497 C C . ILE A 1 182 ? -7.614 23.338 11.324 1.00 89.19 182 ILE A C 1
ATOM 1499 O O . ILE A 1 182 ? -6.655 23.172 12.072 1.00 89.19 182 ILE A O 1
ATOM 1503 N N . LYS A 1 183 ? -8.853 23.410 11.822 1.00 85.81 183 LYS A N 1
ATOM 1504 C CA . LYS A 1 183 ? -9.137 23.256 13.257 1.00 85.81 183 LYS A CA 1
ATOM 1505 C C . LYS A 1 183 ? -9.269 21.778 13.621 1.00 85.81 183 LYS A C 1
ATOM 1507 O O . LYS A 1 183 ? -10.232 21.130 13.222 1.00 85.81 183 LYS A O 1
ATOM 1512 N N . VAL A 1 184 ? -8.353 21.267 14.443 1.00 88.50 184 VAL A N 1
ATOM 1513 C CA . VAL A 1 184 ? -8.424 19.907 15.003 1.00 88.50 184 VAL A CA 1
ATOM 1514 C C . VAL A 1 184 ? -8.800 19.968 16.486 1.00 88.50 184 VAL A C 1
ATOM 1516 O O . VAL A 1 184 ? -8.038 20.488 17.297 1.00 88.50 184 VAL A O 1
ATOM 1519 N N . ASN A 1 185 ? -9.949 19.398 16.864 1.00 90.44 185 ASN A N 1
ATOM 1520 C CA . ASN A 1 185 ? -10.346 19.250 18.268 1.00 90.44 185 ASN A CA 1
ATOM 1521 C C . ASN A 1 185 ? -9.985 17.843 18.782 1.00 90.44 185 ASN A C 1
ATOM 1523 O O . ASN A 1 185 ? -10.513 16.846 18.294 1.00 90.44 185 ASN A O 1
ATOM 1527 N N . LYS A 1 186 ? -9.099 17.768 19.787 1.00 93.06 186 LYS A N 1
ATOM 1528 C CA . LYS A 1 186 ? -8.663 16.514 20.438 1.00 93.06 186 LYS A CA 1
ATOM 1529 C C . LYS A 1 186 ? -9.129 16.381 21.898 1.00 93.06 186 LYS A C 1
ATOM 1531 O O . LYS A 1 186 ? -8.639 15.512 22.618 1.00 93.06 186 LYS A O 1
ATOM 1536 N N . GLU A 1 187 ? -10.051 17.225 22.364 1.00 95.25 187 GLU A N 1
ATOM 1537 C CA . GLU A 1 187 ? -10.476 17.273 23.774 1.00 95.25 187 GLU A CA 1
ATOM 1538 C C . GLU A 1 187 ? -11.100 15.959 24.249 1.00 95.25 187 GLU A C 1
ATOM 1540 O O . GLU A 1 187 ? -10.780 15.488 25.341 1.00 95.25 187 GLU A O 1
ATOM 1545 N N . GLY A 1 188 ? -11.926 15.321 23.414 1.00 95.19 188 GLY A N 1
ATOM 1546 C CA . GLY A 1 188 ? -12.530 14.025 23.734 1.00 95.19 188 GLY A CA 1
ATOM 1547 C C . GLY A 1 188 ? -11.481 12.949 24.034 1.00 95.19 188 GLY A C 1
ATOM 1548 O O . GLY A 1 188 ? -11.559 12.270 25.059 1.00 95.19 188 GLY A O 1
ATOM 1549 N N . PHE A 1 189 ? -10.443 12.853 23.197 1.00 95.31 189 PHE A N 1
ATOM 1550 C CA . PHE A 1 189 ? -9.342 11.910 23.404 1.00 95.31 189 PHE A CA 1
ATOM 1551 C C . PHE A 1 189 ? -8.503 12.263 24.639 1.00 95.31 189 PHE A C 1
ATOM 1553 O O . PHE A 1 189 ? -8.179 11.385 25.437 1.00 95.31 189 PHE A O 1
ATOM 1560 N N . LYS A 1 190 ? -8.215 13.552 24.863 1.00 95.88 190 LYS A N 1
ATOM 1561 C CA . LYS A 1 190 ? -7.513 14.017 26.071 1.00 95.88 190 LYS A CA 1
ATOM 1562 C C . LYS A 1 190 ? -8.260 13.616 27.348 1.00 95.88 190 LYS A C 1
ATOM 1564 O O . LYS A 1 190 ? -7.648 13.122 28.293 1.00 95.88 190 LYS A O 1
ATOM 1569 N N . ASN A 1 191 ? -9.583 13.780 27.368 1.00 96.56 191 ASN A N 1
ATOM 1570 C CA . ASN A 1 191 ? -10.422 13.398 28.506 1.00 96.56 191 ASN A CA 1
ATOM 1571 C C . ASN A 1 191 ? -10.416 11.884 28.748 1.00 96.56 191 ASN A C 1
ATOM 1573 O O . ASN A 1 191 ? -10.315 11.446 29.896 1.00 96.56 191 ASN A O 1
ATOM 1577 N N . TYR A 1 192 ? -10.471 11.095 27.675 1.00 95.75 192 TYR A N 1
ATOM 1578 C CA . TYR A 1 192 ? -10.354 9.640 27.737 1.00 95.75 192 TYR A CA 1
ATOM 1579 C C . TYR A 1 192 ? -9.006 9.191 28.330 1.00 95.75 192 TYR A C 1
ATOM 1581 O O . TYR A 1 192 ? -8.987 8.404 29.278 1.00 95.75 192 TYR A O 1
ATOM 1589 N N . MET A 1 193 ? -7.888 9.755 27.862 1.00 97.19 193 MET A N 1
ATOM 1590 C CA . MET A 1 193 ? -6.552 9.415 28.374 1.00 97.19 193 MET A CA 1
ATOM 1591 C C . MET A 1 193 ? -6.375 9.790 29.850 1.00 97.19 193 MET A C 1
ATOM 1593 O O . MET A 1 193 ? -5.911 8.969 30.641 1.00 97.19 193 MET A O 1
ATOM 1597 N N . ASN A 1 194 ? -6.851 10.970 30.258 1.00 95.50 194 ASN A N 1
ATOM 1598 C CA . ASN A 1 194 ? -6.832 11.389 31.664 1.00 95.50 194 ASN A CA 1
ATOM 1599 C C . ASN A 1 194 ? -7.615 10.427 32.574 1.00 95.50 194 ASN A C 1
ATOM 1601 O O . ASN A 1 194 ? -7.249 10.223 33.733 1.00 95.50 194 ASN A O 1
ATOM 1605 N N . LYS A 1 195 ? -8.720 9.855 32.076 1.00 95.62 195 LYS A N 1
ATOM 1606 C CA . LYS A 1 195 ? -9.505 8.860 32.818 1.00 95.62 195 LYS A CA 1
ATOM 1607 C C . LYS A 1 195 ? -8.700 7.573 33.013 1.00 95.62 195 LYS A C 1
ATOM 1609 O O . LYS A 1 195 ? -8.594 7.111 34.148 1.00 95.62 195 LYS A O 1
ATOM 1614 N N . ILE A 1 196 ? -8.064 7.069 31.953 1.00 95.44 196 ILE A N 1
ATOM 1615 C CA . ILE A 1 196 ? -7.196 5.881 32.020 1.00 95.44 196 ILE A CA 1
ATOM 1616 C C . ILE A 1 196 ? -6.050 6.085 33.017 1.00 95.44 196 ILE A C 1
ATOM 1618 O O . ILE A 1 196 ? -5.756 5.200 33.819 1.00 95.44 196 ILE A O 1
ATOM 1622 N N . GLU A 1 197 ? -5.391 7.243 32.994 1.00 94.56 197 GLU A N 1
ATOM 1623 C CA . GLU A 1 197 ? -4.279 7.536 33.906 1.00 94.56 197 GLU A CA 1
ATOM 1624 C C . GLU A 1 197 ? -4.721 7.560 35.373 1.00 94.56 197 GLU A C 1
ATOM 1626 O O . GLU A 1 197 ? -4.041 6.998 36.236 1.00 94.56 197 GLU A O 1
ATOM 1631 N N . LYS A 1 198 ? -5.890 8.146 35.661 1.00 93.50 198 LYS A N 1
ATOM 1632 C CA . LYS A 1 198 ? -6.479 8.147 37.009 1.00 93.50 198 LYS A CA 1
ATOM 1633 C C . LYS A 1 198 ? -6.844 6.741 37.475 1.00 93.50 198 LYS A C 1
ATOM 1635 O O . LYS A 1 198 ? -6.588 6.408 38.632 1.00 93.50 198 LYS A O 1
ATOM 1640 N N . GLU A 1 199 ? -7.410 5.919 36.594 1.00 93.31 199 GLU A N 1
ATOM 1641 C CA . GLU A 1 199 ? -7.744 4.522 36.891 1.00 93.31 199 GLU A CA 1
ATOM 1642 C C . GLU A 1 199 ? -6.481 3.699 37.181 1.00 93.31 199 GLU A C 1
ATOM 1644 O O . GLU A 1 199 ? -6.422 3.018 38.205 1.00 93.31 199 GLU A O 1
ATOM 1649 N N . LYS A 1 200 ? -5.419 3.860 36.379 1.00 90.50 200 LYS A N 1
ATOM 1650 C CA . LYS A 1 200 ? -4.108 3.234 36.631 1.00 90.50 200 LYS A CA 1
ATOM 1651 C C . LYS A 1 200 ? -3.481 3.694 37.950 1.00 90.50 200 LYS A C 1
ATOM 1653 O O . LYS A 1 200 ? -2.934 2.879 38.690 1.00 90.50 200 LYS A O 1
ATOM 1658 N N . ALA A 1 201 ? -3.552 4.987 38.266 1.00 88.94 201 ALA A N 1
ATOM 1659 C CA . ALA A 1 201 ? -3.017 5.528 39.516 1.00 88.94 201 ALA A CA 1
ATOM 1660 C C . ALA A 1 201 ? -3.795 5.039 40.749 1.00 88.94 201 ALA A C 1
ATOM 1662 O O . ALA A 1 201 ? -3.206 4.856 41.815 1.00 88.94 201 ALA A O 1
ATOM 1663 N N . LYS A 1 202 ? -5.108 4.823 40.611 1.00 87.25 202 LYS A N 1
ATOM 1664 C CA . LYS A 1 202 ? -5.952 4.263 41.670 1.00 87.25 202 LYS A CA 1
ATOM 1665 C C . LYS A 1 202 ? -5.666 2.775 41.884 1.00 87.25 202 LYS A C 1
ATOM 1667 O O . LYS A 1 202 ? -5.415 2.397 43.020 1.00 87.25 202 LYS A O 1
ATOM 1672 N N . ALA A 1 203 ? -5.586 1.985 40.811 1.00 84.81 203 ALA A N 1
ATOM 1673 C CA . ALA A 1 203 ? -5.233 0.565 40.882 1.00 84.81 203 ALA A CA 1
ATOM 1674 C C . ALA A 1 203 ? -3.891 0.343 41.604 1.00 84.81 203 ALA A C 1
ATOM 1676 O O . ALA A 1 203 ? -3.835 -0.418 42.562 1.00 84.81 203 ALA A O 1
ATOM 1677 N N . LYS A 1 204 ? -2.852 1.121 41.263 1.00 82.25 204 LYS A N 1
ATOM 1678 C CA . LYS A 1 204 ? -1.553 1.063 41.962 1.00 82.25 204 LYS A CA 1
ATOM 1679 C C . LYS A 1 204 ? -1.634 1.421 43.451 1.00 82.25 204 LYS A C 1
ATOM 1681 O O . LYS A 1 204 ? -0.914 0.853 44.266 1.00 82.25 204 LYS A O 1
ATOM 1686 N N . LYS A 1 205 ? -2.483 2.385 43.827 1.00 77.25 205 LYS A N 1
ATOM 1687 C CA . LYS A 1 205 ? -2.685 2.763 45.239 1.00 77.25 205 LYS A CA 1
ATOM 1688 C C . LYS A 1 205 ? -3.442 1.693 46.021 1.00 77.25 205 LYS A C 1
ATOM 1690 O O . LYS A 1 205 ? -3.180 1.535 47.212 1.00 77.25 205 LYS A O 1
ATOM 1695 N N . ASP A 1 206 ? -4.375 1.007 45.377 1.00 79.38 206 ASP A N 1
ATOM 1696 C CA . ASP A 1 206 ? -5.163 -0.053 45.997 1.00 79.38 206 ASP A CA 1
ATOM 1697 C C . ASP A 1 206 ? -4.321 -1.339 46.147 1.00 79.38 206 ASP A C 1
ATOM 1699 O O . ASP A 1 206 ? -4.328 -1.930 47.226 1.00 79.38 206 ASP A O 1
ATOM 1703 N N . GLU A 1 207 ? -3.472 -1.669 45.163 1.00 75.19 207 GLU A N 1
ATOM 1704 C CA . GLU A 1 207 ? -2.459 -2.741 45.250 1.00 75.19 207 GLU A CA 1
ATOM 1705 C C . GLU A 1 207 ? -1.450 -2.494 46.387 1.00 75.19 207 GLU A C 1
ATOM 1707 O O . GLU A 1 207 ? -1.248 -3.361 47.238 1.00 75.19 207 GLU A O 1
ATOM 1712 N N . MET A 1 208 ? -0.889 -1.279 46.496 1.00 70.38 208 MET A N 1
ATOM 1713 C CA . MET A 1 208 ? 0.021 -0.925 47.601 1.00 70.38 208 MET A CA 1
ATOM 1714 C C . MET A 1 208 ? -0.651 -1.015 48.984 1.00 70.38 208 MET A C 1
ATOM 1716 O O . MET A 1 208 ? -0.004 -1.368 49.971 1.00 70.38 208 MET A O 1
ATOM 1720 N N . LYS A 1 209 ? -1.948 -0.693 49.085 1.00 71.69 209 LYS A N 1
ATOM 1721 C CA . LYS A 1 209 ? -2.705 -0.807 50.343 1.00 71.69 209 LYS A CA 1
ATOM 1722 C C . LYS A 1 209 ? -3.012 -2.258 50.712 1.00 71.69 209 LYS A C 1
ATOM 1724 O O . LYS A 1 209 ? -3.038 -2.573 51.902 1.00 71.69 209 LYS A O 1
ATOM 1729 N N . GLU A 1 210 ? -3.256 -3.129 49.735 1.00 68.25 210 GLU A N 1
ATOM 1730 C CA . GLU A 1 210 ? -3.426 -4.565 49.981 1.00 68.25 210 GLU A CA 1
ATOM 1731 C C . GLU A 1 210 ? -2.116 -5.245 50.394 1.00 68.25 210 GLU A C 1
ATOM 1733 O O . GLU A 1 210 ? -2.132 -6.073 51.307 1.00 68.25 210 GLU A O 1
ATOM 1738 N N . GLU A 1 211 ? -0.979 -4.869 49.803 1.00 64.88 211 GLU A N 1
ATOM 1739 C CA . GLU A 1 211 ? 0.337 -5.379 50.218 1.00 64.88 211 GLU A CA 1
ATOM 1740 C C . GLU A 1 211 ? 0.714 -4.941 51.641 1.00 64.88 211 GLU A C 1
ATOM 1742 O O . GLU A 1 211 ? 1.185 -5.761 52.436 1.00 64.88 211 GLU A O 1
ATOM 1747 N N . MET A 1 212 ? 0.429 -3.685 52.011 1.00 62.03 212 MET A N 1
ATOM 1748 C CA . MET A 1 212 ? 0.642 -3.191 53.380 1.00 62.03 212 MET A CA 1
ATOM 1749 C C . MET A 1 212 ? -0.246 -3.902 54.415 1.00 62.03 212 MET A C 1
ATOM 1751 O O . MET A 1 212 ? 0.202 -4.163 55.528 1.00 62.03 212 MET A O 1
ATOM 1755 N N . LYS A 1 213 ? -1.480 -4.285 54.056 1.00 65.94 213 LYS A N 1
ATOM 1756 C CA . LYS A 1 213 ? -2.366 -5.062 54.947 1.00 65.94 213 LYS A CA 1
ATOM 1757 C C . LYS A 1 213 ? -1.934 -6.520 55.133 1.00 65.94 213 LYS A C 1
ATOM 1759 O O . LYS A 1 213 ? -2.260 -7.112 56.155 1.00 65.94 213 LYS A O 1
ATOM 1764 N N . LYS A 1 214 ? -1.215 -7.111 54.172 1.00 63.03 214 LYS A N 1
ATOM 1765 C CA . LYS A 1 214 ? -0.691 -8.489 54.273 1.00 63.03 214 LYS A CA 1
ATOM 1766 C C . LYS A 1 214 ? 0.608 -8.590 55.081 1.00 63.03 214 LYS A C 1
ATOM 1768 O O . LYS A 1 214 ? 0.995 -9.694 55.449 1.00 63.03 214 LYS A O 1
ATOM 1773 N N . THR A 1 215 ? 1.275 -7.466 55.349 1.00 58.59 215 THR A N 1
ATOM 1774 C CA . THR A 1 215 ? 2.578 -7.414 56.034 1.00 58.59 215 THR A CA 1
ATOM 1775 C C . THR A 1 215 ? 2.514 -6.902 57.476 1.00 58.59 215 THR A C 1
ATOM 1777 O O . THR A 1 215 ? 3.540 -6.915 58.153 1.00 58.59 215 THR A O 1
ATOM 1780 N N . GLU A 1 216 ? 1.343 -6.519 57.999 1.00 49.16 216 GLU A N 1
ATOM 1781 C CA . GLU A 1 216 ? 1.186 -6.210 59.427 1.00 49.16 216 GLU A CA 1
ATOM 1782 C C . GLU A 1 216 ? 1.204 -7.503 60.273 1.00 49.16 216 GLU A C 1
ATOM 1784 O O . GLU A 1 216 ? 0.293 -8.327 60.151 1.00 49.16 216 GLU A O 1
ATOM 1789 N N . PRO A 1 217 ? 2.201 -7.719 61.158 1.00 52.16 217 PRO A N 1
ATOM 1790 C CA . PRO A 1 217 ? 2.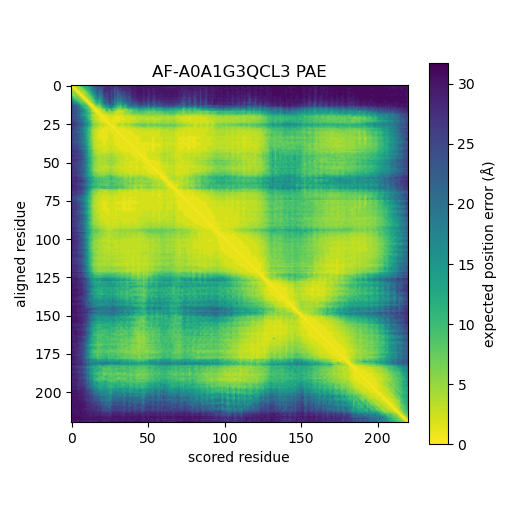161 -8.841 62.083 1.00 52.16 217 PRO A CA 1
ATOM 1791 C C . PRO A 1 217 ? 1.076 -8.587 63.133 1.00 52.16 217 PRO A C 1
ATOM 1793 O O . PRO A 1 217 ? 1.021 -7.513 63.738 1.00 52.16 217 PRO A O 1
ATOM 1796 N N . ALA A 1 218 ? 0.223 -9.590 63.362 1.00 55.44 218 ALA A N 1
ATOM 1797 C CA . ALA A 1 218 ? -0.815 -9.556 64.385 1.00 55.44 218 ALA A CA 1
ATOM 1798 C C . ALA A 1 218 ? -0.191 -9.233 65.753 1.00 55.44 218 ALA A C 1
ATOM 1800 O O . ALA A 1 218 ? 0.498 -10.065 66.349 1.00 55.44 218 ALA A O 1
ATOM 1801 N N . LYS A 1 219 ? -0.410 -8.004 66.232 1.00 50.69 219 LYS A N 1
ATOM 1802 C CA . LYS A 1 219 ? 0.006 -7.578 67.569 1.00 50.69 219 LYS A CA 1
ATOM 1803 C C . LYS A 1 219 ? -0.801 -8.375 68.599 1.00 50.69 219 LYS A C 1
ATOM 1805 O O . LYS A 1 219 ? -2.014 -8.198 68.690 1.00 50.69 219 LYS A O 1
ATOM 1810 N N . LYS A 1 220 ? -0.114 -9.282 69.298 1.00 43.72 220 LYS A N 1
ATOM 1811 C CA . LYS A 1 220 ? -0.569 -9.932 70.534 1.00 43.72 220 LYS A CA 1
ATOM 1812 C C . LYS A 1 220 ? -0.448 -8.976 71.712 1.00 43.72 220 LYS A C 1
ATOM 1814 O O . LYS A 1 220 ? 0.516 -8.178 71.702 1.00 43.72 220 LYS A O 1
#

Mean predicted aligned error: 10.95 Å

Foldseek 3Di:
DDDDDPPPPPPPPPQPPQQPFPDDDPNDTATSVNLVVVLQVCCCQVVVDHPVVLVVLLPDPVLCPPPPSVCSPSVVVVVVVSVVVVVVVVLVVDPVHDPVVVVVVVVVCCVVRVLLVVLCVVCVVVQDDDPVQLVVLCVVCVVVCPPPPPDPVVSVVSRVVSSVVVSVVVSVVVVVVVPVVDDDDCVVVVVVVVVVVVVVVVVVVVVVVVVVVVPDDPDD